Protein AF-X1J224-F1 (afdb_monomer)

Solvent-accessible surface area (backbone atoms only — not comparable to full-atom values): 14364 Å² total; per-residue (Å²): 112,69,69,58,52,51,53,51,35,45,68,61,45,50,60,37,43,78,71,47,52,44,57,53,53,42,44,70,76,44,87,64,78,90,41,92,88,40,47,66,56,54,53,53,47,40,53,51,52,49,54,52,52,37,46,67,61,45,60,83,42,43,72,56,51,51,54,50,48,51,66,74,55,64,73,58,88,88,53,75,77,61,58,71,75,80,78,61,73,74,36,53,82,40,58,70,61,33,51,52,53,49,52,54,51,50,51,51,40,46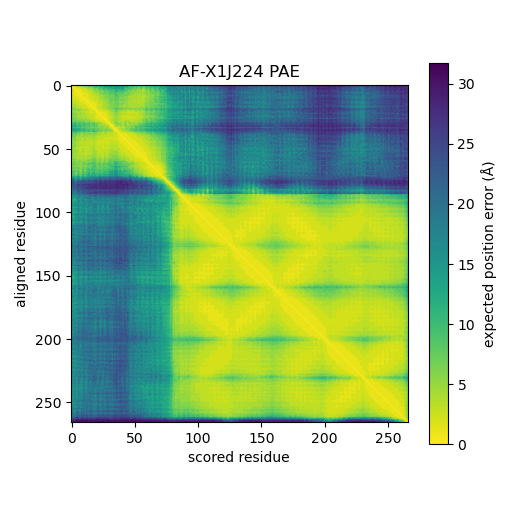,51,43,24,52,48,16,37,51,27,11,52,43,11,52,74,70,66,35,66,66,30,37,55,49,20,55,60,35,36,61,27,35,52,52,32,40,54,54,48,48,53,52,53,55,62,44,68,75,45,98,62,55,73,70,56,58,64,45,51,62,55,53,53,50,51,45,53,55,39,43,53,42,23,55,51,14,46,57,40,22,52,52,20,50,52,33,57,76,70,68,57,78,75,53,75,66,56,51,51,51,52,52,53,52,51,57,49,50,51,53,26,49,54,22,45,48,43,20,69,73,69,67,31,65,67,31,44,55,49,23,54,52,35,51,59,44,51,55,49,49,53,57,51,52,55,48,53,50,54,54,51,67,73,64,70,127

Organism: NCBI:txid412755

Structure (mmCIF, N/CA/C/O backbone):
data_AF-X1J224-F1
#
_entry.id   AF-X1J224-F1
#
loop_
_atom_site.group_PDB
_atom_site.id
_atom_site.type_symbol
_atom_site.label_atom_id
_atom_site.label_alt_id
_atom_site.label_comp_id
_atom_site.label_asym_id
_atom_site.label_entity_id
_atom_site.label_seq_id
_atom_site.pdbx_PDB_ins_code
_atom_site.Cartn_x
_atom_site.Cartn_y
_atom_site.Cartn_z
_atom_site.occupancy
_atom_site.B_iso_or_equiv
_atom_site.auth_seq_id
_atom_site.auth_comp_id
_atom_site.auth_asym_id
_atom_site.auth_atom_id
_atom_site.pdbx_PDB_model_num
ATOM 1 N N . ALA A 1 1 ? 5.444 -8.646 -21.359 1.00 52.09 1 ALA A N 1
ATOM 2 C CA . ALA A 1 1 ? 4.858 -7.761 -22.407 1.00 52.09 1 ALA A CA 1
ATOM 3 C C . ALA A 1 1 ? 5.733 -7.590 -23.667 1.00 52.09 1 ALA A C 1
ATOM 5 O O . ALA A 1 1 ? 5.206 -7.622 -24.776 1.00 52.09 1 ALA A O 1
ATOM 6 N N . HIS A 1 2 ? 7.059 -7.445 -23.530 1.00 49.91 2 HIS A N 1
ATOM 7 C CA . HIS A 1 2 ? 7.981 -7.155 -24.643 1.00 49.91 2 HIS A CA 1
ATOM 8 C C . HIS A 1 2 ? 7.978 -8.211 -25.772 1.00 49.91 2 HIS A C 1
ATOM 10 O O . HIS A 1 2 ? 7.933 -7.872 -26.952 1.00 49.91 2 HIS A O 1
ATOM 16 N N . THR A 1 3 ? 7.931 -9.504 -25.435 1.00 59.50 3 THR A N 1
ATOM 17 C CA . THR A 1 3 ? 7.868 -10.592 -26.431 1.00 59.50 3 THR A CA 1
ATOM 18 C C . THR A 1 3 ? 6.588 -10.547 -27.266 1.00 59.50 3 THR A C 1
ATOM 20 O O . THR A 1 3 ? 6.637 -10.751 -28.475 1.00 59.50 3 THR A O 1
ATOM 23 N N . LEU A 1 4 ? 5.447 -10.233 -26.644 1.00 65.56 4 LEU A N 1
ATOM 24 C CA . LEU A 1 4 ? 4.165 -10.125 -27.341 1.00 65.56 4 LEU A CA 1
ATOM 25 C C . LEU A 1 4 ? 4.162 -8.930 -28.303 1.00 65.56 4 LEU A C 1
ATOM 27 O O . LEU A 1 4 ? 3.702 -9.064 -29.432 1.00 65.56 4 LEU A O 1
ATOM 31 N N . PHE A 1 5 ? 4.739 -7.798 -27.881 1.00 69.50 5 PHE A N 1
ATOM 32 C CA . PHE A 1 5 ? 4.938 -6.624 -28.733 1.00 69.50 5 PHE A CA 1
ATOM 33 C C . PHE A 1 5 ? 5.803 -6.955 -29.955 1.00 69.50 5 PHE A C 1
ATOM 35 O O . PHE A 1 5 ? 5.419 -6.638 -31.077 1.00 69.50 5 PHE A O 1
ATOM 42 N N . ASN A 1 6 ? 6.920 -7.662 -29.763 1.00 70.88 6 ASN A N 1
ATOM 43 C CA . ASN A 1 6 ? 7.803 -8.048 -30.865 1.00 70.88 6 ASN A CA 1
ATOM 44 C C . ASN A 1 6 ? 7.129 -9.041 -31.822 1.00 70.88 6 ASN A C 1
ATOM 46 O O . ASN A 1 6 ? 7.214 -8.874 -33.035 1.00 70.88 6 ASN A O 1
ATOM 50 N N . VAL A 1 7 ? 6.411 -10.042 -31.304 1.00 79.25 7 VAL A N 1
ATOM 51 C CA . VAL A 1 7 ? 5.681 -11.018 -32.132 1.00 79.25 7 VAL A CA 1
ATOM 52 C C . VAL A 1 7 ? 4.550 -10.347 -32.918 1.00 79.25 7 VAL A C 1
ATOM 54 O O . VAL A 1 7 ? 4.416 -10.588 -34.117 1.00 79.25 7 VAL A O 1
ATOM 57 N N . ALA A 1 8 ? 3.769 -9.469 -32.282 1.00 80.12 8 ALA A N 1
ATOM 58 C CA . ALA A 1 8 ? 2.710 -8.712 -32.948 1.00 80.12 8 ALA A CA 1
ATOM 59 C C . ALA A 1 8 ? 3.277 -7.729 -33.985 1.00 80.12 8 ALA A C 1
ATOM 61 O O . ALA A 1 8 ? 2.776 -7.655 -35.106 1.00 80.12 8 ALA A O 1
ATOM 62 N N . GLY A 1 9 ? 4.360 -7.025 -33.646 1.00 79.94 9 GLY A N 1
ATOM 63 C CA . GLY A 1 9 ? 5.067 -6.125 -34.554 1.00 79.94 9 GLY A CA 1
ATOM 64 C C . GLY A 1 9 ? 5.594 -6.853 -35.790 1.00 79.94 9 GLY A C 1
ATOM 65 O O . GLY A 1 9 ? 5.372 -6.406 -36.915 1.00 79.94 9 GLY A O 1
ATOM 66 N N . VAL A 1 10 ? 6.198 -8.032 -35.612 1.00 82.06 10 VAL A N 1
ATOM 67 C CA . VAL A 1 10 ? 6.613 -8.892 -36.731 1.00 82.06 10 VAL A CA 1
ATOM 68 C C . VAL A 1 10 ? 5.403 -9.330 -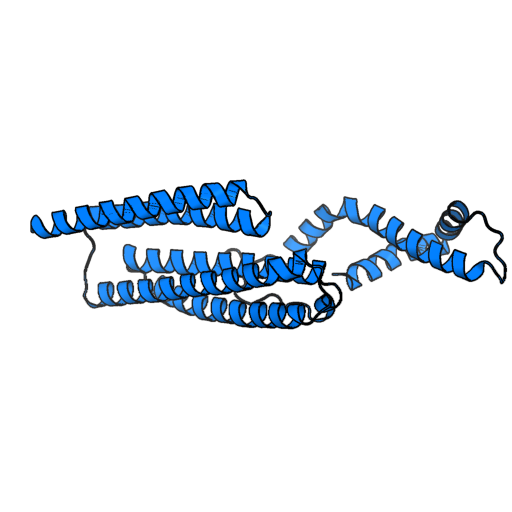37.556 1.00 82.06 10 VAL A C 1
ATOM 70 O O . VAL A 1 10 ? 5.449 -9.218 -38.776 1.00 82.06 10 VAL A O 1
ATOM 73 N N . ALA A 1 11 ? 4.302 -9.760 -36.936 1.00 85.44 11 ALA A N 1
ATOM 74 C CA . ALA A 1 11 ? 3.100 -10.175 -37.664 1.00 85.44 11 ALA A CA 1
ATOM 75 C C . ALA A 1 11 ? 2.493 -9.050 -38.527 1.00 85.44 11 ALA A C 1
ATOM 77 O O . ALA A 1 11 ? 1.961 -9.325 -39.602 1.00 85.44 11 ALA A O 1
ATOM 78 N N . ILE A 1 12 ? 2.604 -7.791 -38.090 1.00 81.56 12 ILE A N 1
ATOM 79 C CA . ILE A 1 12 ? 2.108 -6.612 -38.817 1.00 81.56 12 ILE A CA 1
ATOM 80 C C . ILE A 1 12 ? 3.080 -6.173 -39.922 1.00 81.56 12 ILE A C 1
ATOM 82 O O . ILE A 1 12 ? 2.655 -5.863 -41.036 1.00 81.56 12 ILE A O 1
ATOM 86 N N . VAL A 1 13 ? 4.386 -6.131 -39.639 1.00 81.25 13 VAL A N 1
ATOM 87 C CA . VAL A 1 13 ? 5.384 -5.602 -40.583 1.00 81.25 13 VAL A CA 1
ATOM 88 C C . VAL A 1 13 ? 5.816 -6.640 -41.617 1.00 81.25 13 VAL A C 1
ATOM 90 O O . VAL A 1 13 ? 6.148 -6.268 -42.740 1.00 81.25 13 VAL A O 1
ATOM 93 N N . LEU A 1 14 ? 5.773 -7.938 -41.308 1.00 84.19 14 LEU A N 1
ATOM 94 C CA . LEU A 1 14 ? 6.194 -8.996 -42.232 1.00 84.19 14 LEU A CA 1
ATOM 95 C C . LEU A 1 14 ? 5.403 -8.976 -43.563 1.00 84.19 14 LEU A C 1
ATOM 97 O O . LEU A 1 14 ? 6.043 -9.007 -44.615 1.00 84.19 14 LEU A O 1
ATOM 101 N N . PRO A 1 15 ? 4.062 -8.820 -43.588 1.00 86.25 15 PRO A N 1
ATOM 102 C CA . PRO A 1 15 ? 3.323 -8.606 -44.836 1.00 86.25 15 PRO A CA 1
ATOM 103 C C . PRO A 1 15 ? 3.748 -7.340 -45.596 1.00 86.25 15 PRO A C 1
ATOM 105 O O . PRO A 1 15 ? 3.848 -7.362 -46.822 1.00 86.25 15 PRO A O 1
ATOM 108 N N . LEU A 1 16 ? 4.041 -6.242 -44.888 1.00 83.12 16 LEU A N 1
ATOM 109 C CA . LEU A 1 16 ? 4.491 -4.974 -45.484 1.00 83.12 16 LEU A CA 1
ATOM 110 C C . LEU A 1 16 ? 5.904 -5.076 -46.073 1.00 83.12 16 LEU A C 1
ATOM 112 O O . LEU A 1 16 ? 6.214 -4.418 -47.071 1.00 83.12 16 LEU A O 1
ATOM 116 N N . LEU A 1 17 ? 6.750 -5.913 -45.472 1.00 82.69 17 LEU A N 1
ATOM 117 C CA . LEU A 1 17 ? 8.063 -6.274 -45.989 1.00 82.69 17 LEU A CA 1
ATOM 118 C C . LEU A 1 17 ? 7.931 -7.075 -47.284 1.00 82.69 17 LEU A C 1
ATOM 120 O O . LEU A 1 17 ? 8.513 -6.678 -48.291 1.00 82.69 17 LEU A O 1
ATOM 124 N N . TYR A 1 18 ? 7.118 -8.137 -47.293 1.00 84.88 18 TYR A N 1
ATOM 125 C CA . TYR A 1 18 ? 6.875 -8.937 -48.500 1.00 84.88 18 TYR A CA 1
ATOM 126 C C . TYR A 1 18 ? 6.227 -8.127 -49.631 1.00 84.88 18 TYR A C 1
ATOM 128 O O . TYR A 1 18 ? 6.544 -8.337 -50.798 1.00 84.88 18 TYR A O 1
ATOM 136 N N . ALA A 1 19 ? 5.369 -7.160 -49.301 1.00 86.19 19 ALA A N 1
ATOM 137 C CA . ALA A 1 19 ? 4.777 -6.239 -50.270 1.00 86.19 19 ALA A CA 1
ATOM 138 C C . ALA A 1 19 ? 5.751 -5.142 -50.764 1.00 86.19 19 ALA A C 1
ATOM 140 O O . ALA A 1 19 ? 5.389 -4.345 -51.633 1.00 86.19 19 ALA A O 1
ATOM 141 N N . GLY A 1 20 ? 6.965 -5.055 -50.207 1.00 83.00 20 GLY A N 1
ATOM 142 C CA . GLY A 1 20 ? 7.999 -4.085 -50.585 1.00 83.00 20 GLY A CA 1
ATOM 143 C C . GLY A 1 20 ? 7.793 -2.665 -50.044 1.00 83.00 20 GLY A C 1
ATOM 144 O O . GLY A 1 20 ? 8.534 -1.753 -50.408 1.00 83.00 20 GLY A O 1
ATOM 145 N N . TRP A 1 21 ? 6.805 -2.443 -49.176 1.00 85.19 21 TRP A N 1
ATOM 146 C CA . TRP A 1 21 ? 6.534 -1.127 -48.585 1.00 85.19 21 TRP A CA 1
ATOM 147 C C . TRP A 1 21 ? 7.576 -0.763 -47.532 1.00 85.19 21 TRP A C 1
ATOM 149 O O . TRP A 1 21 ? 8.018 0.382 -47.469 1.00 85.19 21 TRP A O 1
ATOM 159 N N . PHE A 1 22 ? 8.007 -1.750 -46.747 1.00 84.00 22 PHE A N 1
ATOM 160 C CA . PHE A 1 22 ? 9.022 -1.545 -45.721 1.00 84.00 22 PHE A CA 1
ATOM 161 C C . PHE A 1 22 ? 10.388 -1.171 -46.319 1.00 84.00 22 PHE A C 1
ATOM 163 O O . PHE A 1 22 ? 11.007 -0.222 -45.851 1.00 84.00 22 PHE A O 1
ATOM 170 N N . ASP A 1 23 ? 10.822 -1.834 -47.399 1.00 81.94 23 ASP A N 1
ATOM 171 C CA . ASP A 1 23 ? 12.073 -1.492 -48.103 1.00 81.94 23 ASP A CA 1
ATOM 172 C C . ASP A 1 23 ? 12.053 -0.045 -48.627 1.00 81.94 23 ASP A C 1
ATOM 174 O O . ASP A 1 23 ? 13.011 0.700 -48.419 1.00 81.94 23 ASP A O 1
ATOM 178 N N . ARG A 1 24 ? 10.931 0.409 -49.208 1.00 83.88 24 ARG A N 1
ATOM 179 C CA . ARG A 1 24 ? 10.779 1.817 -49.620 1.00 83.88 24 ARG A CA 1
ATOM 180 C C . ARG A 1 24 ? 10.894 2.779 -48.444 1.00 83.88 24 ARG A C 1
ATOM 182 O O . ARG A 1 24 ? 11.517 3.827 -48.581 1.00 83.88 24 ARG A O 1
ATOM 189 N N . LEU A 1 25 ? 10.301 2.432 -47.305 1.00 83.75 25 LEU A N 1
ATOM 190 C CA . LEU A 1 25 ? 10.317 3.270 -46.111 1.00 83.75 25 LEU A CA 1
ATOM 191 C C . LEU A 1 25 ? 11.738 3.373 -45.533 1.00 83.75 25 LEU A C 1
ATOM 193 O O . LEU A 1 25 ? 12.199 4.474 -45.245 1.00 83.75 25 LEU A O 1
ATOM 197 N N . VAL A 1 26 ? 12.478 2.263 -45.468 1.00 84.62 26 VAL A N 1
ATOM 198 C CA . VAL A 1 26 ? 13.888 2.254 -45.038 1.00 84.62 26 VAL A CA 1
ATOM 199 C C . VAL A 1 26 ? 14.774 3.062 -45.991 1.00 84.62 26 VAL A C 1
ATOM 201 O O . VAL A 1 26 ? 15.598 3.848 -45.527 1.00 84.62 26 VAL A O 1
ATOM 204 N N . ARG A 1 27 ? 14.583 2.939 -47.312 1.00 82.94 27 ARG A N 1
ATOM 205 C CA . ARG A 1 27 ? 15.329 3.717 -48.325 1.00 82.94 27 ARG A CA 1
ATOM 206 C C . ARG A 1 27 ? 14.991 5.206 -48.323 1.00 82.94 27 ARG A C 1
ATOM 208 O O . ARG A 1 27 ? 15.835 6.020 -48.677 1.00 82.94 27 ARG A O 1
ATOM 215 N N . MET A 1 28 ? 13.778 5.573 -47.915 1.00 84.44 28 MET A N 1
ATOM 216 C CA . MET A 1 28 ? 13.400 6.975 -47.727 1.00 84.44 28 MET A CA 1
ATOM 217 C C . MET A 1 28 ? 14.162 7.604 -46.553 1.00 84.44 28 MET A C 1
ATOM 219 O O . MET A 1 28 ? 14.543 8.768 -46.625 1.00 84.44 28 MET A O 1
ATOM 223 N N . VAL A 1 29 ? 14.409 6.830 -45.491 1.00 83.00 29 VAL A N 1
ATOM 224 C CA . VAL A 1 29 ? 15.171 7.273 -44.310 1.00 83.00 29 VAL A CA 1
ATOM 225 C C . VAL A 1 29 ? 16.687 7.155 -44.532 1.00 83.00 29 VAL A C 1
ATOM 227 O O . VAL A 1 29 ? 17.448 7.958 -44.001 1.00 83.00 29 VAL A O 1
ATOM 230 N N . THR A 1 30 ? 17.134 6.199 -45.354 1.00 84.19 30 THR A N 1
ATOM 231 C CA . THR A 1 30 ? 18.546 5.989 -45.721 1.00 84.19 30 THR A CA 1
ATOM 232 C C . THR A 1 30 ? 18.757 6.231 -47.218 1.00 84.19 30 THR A C 1
ATOM 234 O O . THR A 1 30 ? 18.753 5.277 -47.997 1.00 84.19 30 THR A O 1
ATOM 237 N N . PRO A 1 31 ? 18.984 7.482 -47.657 1.00 77.50 31 PRO A N 1
ATOM 238 C CA . PRO A 1 31 ? 19.211 7.811 -49.064 1.00 77.50 31 PRO A CA 1
ATOM 239 C C . PRO A 1 31 ? 20.658 7.498 -49.502 1.00 77.50 31 PRO A C 1
ATOM 241 O O . PRO A 1 31 ? 21.299 8.297 -50.180 1.00 77.50 31 PRO A O 1
ATOM 244 N N . LEU A 1 32 ? 21.207 6.353 -49.083 1.00 81.88 32 LEU A N 1
ATOM 245 C CA . LEU A 1 32 ? 22.546 5.885 -49.449 1.00 81.88 32 LEU A CA 1
ATOM 246 C C . LEU A 1 32 ? 22.436 4.698 -50.412 1.00 81.88 32 LEU A C 1
ATOM 248 O O . LEU A 1 32 ? 21.510 3.893 -50.333 1.00 81.88 32 LEU A O 1
ATOM 252 N N . ALA A 1 33 ? 23.391 4.576 -51.335 1.00 80.75 33 ALA A N 1
ATOM 253 C CA . ALA A 1 33 ? 23.439 3.431 -52.237 1.00 80.75 33 ALA A CA 1
ATOM 254 C C . ALA A 1 33 ? 23.797 2.164 -51.451 1.00 80.75 33 ALA A C 1
ATOM 256 O O . ALA A 1 33 ? 24.820 2.133 -50.772 1.00 80.75 33 ALA A O 1
ATOM 257 N N . LEU A 1 34 ? 22.971 1.122 -51.571 1.00 81.75 34 LEU A N 1
ATOM 258 C CA . LEU A 1 34 ? 23.178 -0.151 -50.883 1.00 81.75 34 LEU A CA 1
ATOM 259 C C . LEU A 1 34 ? 24.431 -0.847 -51.440 1.00 81.75 34 LEU A C 1
ATOM 261 O O . LEU A 1 34 ? 24.424 -1.351 -52.562 1.00 81.75 34 LEU A O 1
ATOM 265 N N . ASN A 1 35 ? 25.515 -0.847 -50.668 1.00 84.88 35 ASN A N 1
ATOM 266 C CA . ASN A 1 35 ? 26.802 -1.438 -51.035 1.00 84.88 35 ASN A CA 1
ATOM 267 C C . ASN A 1 35 ? 27.499 -2.050 -49.805 1.00 84.88 35 ASN A C 1
ATOM 269 O O . ASN A 1 35 ? 27.041 -1.878 -48.676 1.00 84.88 35 ASN A O 1
ATOM 273 N N . GLY A 1 36 ? 28.616 -2.753 -50.017 1.00 80.56 36 GLY A N 1
ATOM 274 C CA . GLY A 1 36 ? 29.349 -3.457 -48.953 1.00 80.56 36 GLY A CA 1
ATOM 275 C C . GLY A 1 36 ? 29.713 -2.597 -47.734 1.00 80.56 36 GLY A C 1
ATOM 276 O O . GLY A 1 36 ? 29.760 -3.110 -46.622 1.00 80.56 36 GLY A O 1
ATOM 277 N N . GLU A 1 37 ? 29.902 -1.291 -47.927 1.00 81.81 37 GLU A N 1
ATOM 278 C CA . GLU A 1 37 ? 30.287 -0.342 -46.875 1.00 81.81 37 GLU A CA 1
ATOM 279 C C . GLU A 1 37 ? 29.081 0.211 -46.096 1.00 81.81 37 GLU A C 1
ATOM 281 O O . GLU A 1 37 ? 29.199 0.568 -44.926 1.00 81.81 37 GLU A O 1
ATOM 286 N N . THR A 1 38 ? 27.897 0.255 -46.713 1.00 84.44 38 THR A N 1
ATOM 287 C CA . THR A 1 38 ? 26.683 0.861 -46.135 1.00 84.44 38 THR A CA 1
ATOM 288 C C . THR A 1 38 ? 25.666 -0.160 -45.623 1.00 84.44 38 THR A C 1
ATOM 290 O O . THR A 1 38 ? 24.670 0.237 -45.013 1.00 84.44 38 THR A O 1
ATOM 293 N N . ILE A 1 39 ? 25.890 -1.465 -45.826 1.00 85.50 39 ILE A N 1
ATOM 294 C CA . ILE A 1 39 ? 24.993 -2.538 -45.353 1.00 85.50 39 ILE A CA 1
ATOM 295 C C . ILE A 1 39 ? 24.716 -2.423 -43.848 1.00 85.50 39 ILE A C 1
ATOM 297 O O . ILE A 1 39 ? 23.562 -2.522 -43.436 1.00 85.50 39 ILE A O 1
ATOM 301 N N . ALA A 1 40 ? 25.738 -2.148 -43.029 1.00 86.00 40 ALA A N 1
ATOM 302 C CA . ALA A 1 40 ? 25.573 -2.019 -41.579 1.00 86.00 40 ALA A CA 1
ATOM 303 C C . ALA A 1 40 ? 24.612 -0.877 -41.194 1.00 86.00 40 ALA A C 1
ATOM 305 O O . ALA A 1 40 ? 23.766 -1.045 -40.317 1.00 86.00 40 ALA A O 1
ATOM 306 N N . ILE A 1 41 ? 24.692 0.259 -41.897 1.00 85.06 41 ILE A N 1
ATOM 307 C CA . ILE A 1 41 ? 23.813 1.418 -41.681 1.00 85.06 41 ILE A CA 1
ATOM 308 C C . ILE A 1 41 ? 22.378 1.076 -42.084 1.00 85.06 41 ILE A C 1
ATOM 310 O O . ILE A 1 41 ? 21.451 1.357 -41.331 1.00 85.06 41 ILE A O 1
ATOM 314 N N . HIS A 1 42 ? 22.187 0.419 -43.230 1.00 84.69 42 HIS A N 1
ATOM 315 C CA . HIS A 1 42 ? 20.858 0.002 -43.679 1.00 84.69 42 HIS A CA 1
ATOM 316 C C . HIS A 1 42 ? 20.204 -0.983 -42.706 1.00 84.69 42 HIS A C 1
ATOM 318 O O . HIS A 1 42 ? 19.011 -0.863 -42.441 1.00 84.69 42 HIS A O 1
ATOM 324 N N . ILE A 1 43 ? 20.972 -1.916 -42.135 1.00 85.44 43 ILE A N 1
ATOM 325 C CA . ILE A 1 43 ? 20.476 -2.839 -41.105 1.00 85.44 43 ILE A CA 1
ATOM 326 C C . ILE A 1 43 ? 20.070 -2.069 -39.839 1.00 85.44 43 ILE A C 1
ATOM 328 O O . ILE A 1 43 ? 18.977 -2.286 -39.315 1.00 85.44 43 ILE A O 1
ATOM 332 N N . ALA A 1 44 ? 20.909 -1.141 -39.367 1.00 85.62 44 ALA A N 1
ATOM 333 C CA . ALA A 1 44 ? 20.620 -0.343 -38.177 1.00 85.62 44 ALA A CA 1
ATOM 334 C C . ALA A 1 44 ? 19.378 0.548 -38.359 1.00 85.62 44 ALA A C 1
ATOM 336 O O . ALA A 1 44 ? 18.508 0.588 -37.485 1.00 85.62 44 ALA A O 1
ATOM 337 N N . VAL A 1 45 ? 19.257 1.224 -39.507 1.00 87.94 45 VAL A N 1
ATOM 338 C CA . VAL A 1 45 ? 18.086 2.052 -39.819 1.00 87.94 45 VAL A CA 1
ATOM 339 C C . VAL A 1 45 ? 16.845 1.187 -39.985 1.00 87.94 45 VAL A C 1
ATOM 341 O O . VAL A 1 45 ? 15.818 1.527 -39.413 1.00 87.94 45 VAL A O 1
ATOM 344 N N . ALA A 1 46 ? 16.930 0.040 -40.663 1.00 86.19 46 ALA A N 1
ATOM 345 C CA . ALA A 1 46 ? 15.805 -0.886 -40.765 1.00 86.19 46 ALA A CA 1
ATOM 346 C C . ALA A 1 46 ? 15.284 -1.307 -39.383 1.00 86.19 46 ALA A C 1
ATOM 348 O O . ALA A 1 46 ? 14.077 -1.280 -39.155 1.00 86.19 46 ALA A O 1
ATOM 349 N N . HIS A 1 47 ? 16.174 -1.625 -38.439 1.00 82.50 47 HIS A N 1
ATOM 350 C CA . HIS A 1 47 ? 15.778 -2.006 -37.084 1.00 82.50 47 HIS A CA 1
ATOM 351 C C . HIS A 1 47 ? 15.093 -0.855 -36.322 1.00 82.50 47 HIS A C 1
ATOM 353 O O . HIS A 1 47 ? 14.034 -1.039 -35.721 1.00 82.50 47 HIS A O 1
ATOM 359 N N . SER A 1 48 ? 15.645 0.357 -36.390 1.00 87.06 48 SER A N 1
ATOM 360 C CA . SER A 1 48 ? 15.042 1.542 -35.763 1.00 87.06 48 SER A CA 1
ATOM 361 C C . SER A 1 48 ? 13.698 1.909 -36.398 1.00 87.06 48 SER A C 1
ATOM 363 O O . SER A 1 48 ? 12.718 2.146 -35.694 1.00 87.06 48 SER A O 1
ATOM 365 N N . THR A 1 49 ? 13.624 1.897 -37.729 1.00 87.69 49 THR A N 1
ATOM 366 C CA . THR A 1 49 ? 12.405 2.152 -38.501 1.00 87.69 49 THR A CA 1
ATOM 367 C C . THR A 1 49 ? 11.316 1.128 -38.192 1.00 87.69 49 THR A C 1
ATOM 369 O O . THR A 1 49 ? 10.160 1.513 -38.039 1.00 87.69 49 THR A O 1
ATOM 372 N N . PHE A 1 50 ? 11.672 -0.152 -38.047 1.00 85.19 50 PHE A N 1
ATOM 373 C CA . PHE A 1 50 ? 10.752 -1.199 -37.603 1.00 85.19 50 PHE A CA 1
ATOM 374 C C . PHE A 1 50 ? 10.148 -0.864 -36.235 1.00 85.19 50 PHE A C 1
ATOM 376 O O . PHE A 1 50 ? 8.927 -0.817 -36.107 1.00 85.19 50 PHE A O 1
ATOM 383 N N . ASN A 1 51 ? 10.981 -0.559 -35.236 1.00 83.12 51 ASN A N 1
ATOM 384 C CA . ASN A 1 51 ? 10.505 -0.270 -33.881 1.00 83.12 51 ASN A CA 1
ATOM 385 C C . ASN A 1 51 ? 9.616 0.979 -33.831 1.00 83.12 51 ASN A C 1
ATOM 387 O O . ASN A 1 51 ? 8.567 0.959 -33.189 1.00 83.12 51 ASN A O 1
ATOM 391 N N . VAL A 1 52 ? 9.990 2.041 -34.552 1.00 86.56 52 VAL A N 1
ATOM 392 C CA . VAL A 1 52 ? 9.192 3.276 -34.637 1.00 86.56 52 VAL A CA 1
ATOM 393 C C . VAL A 1 52 ? 7.857 3.030 -35.344 1.00 86.56 52 VAL A C 1
ATOM 395 O O . VAL A 1 52 ? 6.827 3.500 -34.868 1.00 86.56 52 VAL A O 1
ATOM 398 N N . ALA A 1 53 ? 7.841 2.271 -36.443 1.00 83.88 53 ALA A N 1
ATOM 399 C CA . ALA A 1 53 ? 6.608 1.938 -37.156 1.00 83.88 53 ALA A CA 1
ATOM 400 C C . ALA A 1 53 ? 5.672 1.068 -36.301 1.00 83.88 53 ALA A C 1
ATOM 402 O O . ALA A 1 53 ? 4.479 1.355 -36.212 1.00 83.88 53 ALA A O 1
ATOM 403 N N . CYS A 1 54 ? 6.211 0.051 -35.623 1.00 83.19 54 CYS A N 1
ATOM 404 C CA . CYS A 1 54 ? 5.458 -0.772 -34.678 1.00 83.19 54 CYS A CA 1
ATOM 405 C C . CYS A 1 54 ? 4.868 0.075 -33.547 1.00 83.19 54 CYS A C 1
ATOM 407 O O . CYS A 1 54 ? 3.681 -0.048 -33.261 1.00 83.19 54 CYS A O 1
ATOM 409 N N . ALA A 1 55 ? 5.653 0.977 -32.948 1.00 82.25 55 ALA A N 1
ATOM 410 C CA . ALA A 1 55 ? 5.161 1.888 -31.919 1.00 82.25 55 ALA A CA 1
ATOM 411 C C . ALA A 1 55 ? 4.055 2.813 -32.455 1.00 82.25 55 ALA A C 1
ATOM 413 O O . ALA A 1 55 ? 3.012 2.931 -31.823 1.00 82.25 55 ALA A O 1
ATOM 414 N N . ALA A 1 56 ? 4.224 3.406 -33.640 1.00 85.88 56 ALA A N 1
ATOM 415 C CA . ALA A 1 56 ? 3.223 4.285 -34.251 1.00 85.88 56 ALA A CA 1
ATOM 416 C C . ALA A 1 56 ? 1.892 3.573 -34.551 1.00 85.88 56 ALA A C 1
ATOM 418 O O . ALA A 1 56 ? 0.833 4.192 -34.466 1.00 85.88 56 ALA A O 1
ATOM 419 N N . ILE A 1 57 ? 1.937 2.279 -34.882 1.00 83.25 57 ILE A N 1
ATOM 420 C CA . ILE A 1 57 ? 0.741 1.461 -35.109 1.00 83.25 57 ILE A CA 1
ATOM 421 C C . ILE A 1 57 ? 0.126 1.018 -33.780 1.00 83.25 57 ILE A C 1
ATOM 423 O O . ILE A 1 57 ? -1.085 1.087 -33.620 1.00 83.25 57 ILE A O 1
ATOM 427 N N . ILE A 1 58 ? 0.933 0.561 -32.821 1.00 82.06 58 ILE A N 1
ATOM 428 C CA . ILE A 1 58 ? 0.434 -0.050 -31.582 1.00 82.06 58 ILE A CA 1
ATOM 429 C C . ILE A 1 58 ? -0.031 1.007 -30.572 1.00 82.06 58 ILE A C 1
ATOM 431 O O . ILE A 1 58 ? -1.044 0.782 -29.916 1.00 82.06 58 ILE A O 1
ATOM 435 N N . LEU A 1 59 ? 0.637 2.164 -30.468 1.00 84.75 59 LEU A N 1
ATOM 436 C CA . LEU A 1 59 ? 0.311 3.216 -29.490 1.00 84.75 59 LEU A CA 1
ATOM 437 C C . LEU A 1 59 ? -1.161 3.681 -29.550 1.00 84.75 59 LEU A C 1
ATOM 439 O O . LEU A 1 59 ? -1.809 3.680 -28.504 1.00 84.75 59 LEU A O 1
ATOM 443 N N . PRO A 1 60 ? -1.754 3.995 -30.722 1.00 87.69 60 PRO A N 1
ATOM 444 C CA . PRO A 1 60 ? -3.176 4.349 -30.818 1.00 87.69 60 PRO A CA 1
ATOM 445 C C . PRO A 1 60 ? -4.130 3.218 -30.407 1.00 87.69 60 PRO A C 1
ATOM 447 O O . PRO A 1 60 ? -5.279 3.463 -30.046 1.00 87.69 60 PRO A O 1
ATOM 450 N N . LEU A 1 61 ? -3.664 1.971 -30.488 1.00 85.75 61 LEU A N 1
ATOM 451 C CA . LEU A 1 61 ? -4.422 0.757 -30.195 1.00 85.75 61 LEU A CA 1
ATOM 452 C C . LEU A 1 61 ? -4.262 0.288 -28.740 1.00 85.75 61 LEU A C 1
ATOM 454 O O . LEU A 1 61 ? -4.957 -0.648 -28.343 1.00 85.75 61 LEU A O 1
ATOM 458 N N . VAL A 1 62 ? -3.419 0.939 -27.925 1.00 81.88 62 VAL A N 1
ATOM 459 C CA . VAL A 1 62 ? -3.165 0.544 -26.526 1.00 81.88 62 VAL A CA 1
ATOM 460 C C . VAL A 1 62 ? -4.457 0.490 -25.711 1.00 81.88 62 VAL A C 1
ATOM 462 O O . VAL A 1 62 ? -4.708 -0.524 -25.070 1.00 81.88 62 VAL A O 1
ATOM 465 N N . GLY A 1 63 ? -5.333 1.496 -25.809 1.00 81.31 63 GLY A N 1
ATOM 466 C CA . GLY A 1 63 ? -6.605 1.495 -25.069 1.00 81.31 63 GLY A CA 1
ATOM 467 C C . GLY A 1 63 ? -7.601 0.416 -25.527 1.00 81.31 63 GLY A C 1
ATOM 468 O O . GLY A 1 63 ? -8.487 0.012 -24.776 1.00 81.31 63 GLY A O 1
ATOM 469 N N . VAL A 1 64 ? -7.478 -0.087 -26.762 1.00 85.00 64 VAL A N 1
ATOM 470 C CA . VAL A 1 64 ? -8.260 -1.246 -27.232 1.00 85.00 64 VAL A CA 1
ATOM 471 C C . VAL A 1 64 ? -7.667 -2.533 -26.670 1.00 85.00 64 VAL A C 1
ATOM 473 O O . VAL A 1 64 ? -8.409 -3.398 -26.205 1.00 85.00 64 VAL A O 1
ATOM 476 N N . LEU A 1 65 ? -6.337 -2.643 -26.685 1.00 78.50 65 LEU A N 1
ATOM 477 C CA . LEU A 1 65 ? -5.610 -3.779 -26.132 1.00 78.50 65 LEU A CA 1
ATOM 478 C C . LEU A 1 65 ? -5.888 -3.932 -24.631 1.00 78.50 65 LEU A C 1
ATOM 480 O O . LEU A 1 65 ? -6.200 -5.031 -24.189 1.00 78.50 65 LEU A O 1
ATOM 484 N N . GLU A 1 66 ? -5.867 -2.826 -23.885 1.00 78.94 66 GLU A N 1
ATOM 485 C CA . GLU A 1 66 ? -6.230 -2.749 -22.467 1.00 78.94 66 GLU A CA 1
ATOM 486 C C . GLU A 1 66 ? -7.616 -3.360 -22.220 1.00 78.94 66 GLU A C 1
ATOM 488 O O . GLU A 1 66 ? -7.758 -4.293 -21.433 1.00 78.94 66 GLU A O 1
ATOM 493 N N . LYS A 1 67 ? -8.637 -2.917 -22.965 1.00 81.19 67 LYS A N 1
ATOM 494 C CA . LYS A 1 67 ? -10.006 -3.443 -22.839 1.00 81.19 67 LYS A CA 1
ATOM 495 C C . LYS A 1 67 ? -10.106 -4.931 -23.166 1.00 81.19 67 LYS A C 1
ATOM 497 O O . LYS A 1 67 ? -10.885 -5.641 -22.533 1.00 81.19 67 LYS A O 1
ATOM 502 N N . ILE A 1 68 ? -9.360 -5.403 -24.167 1.00 81.50 68 ILE A N 1
ATOM 503 C CA . ILE A 1 68 ? -9.314 -6.826 -24.527 1.00 81.50 68 ILE A CA 1
ATOM 504 C C . ILE A 1 68 ? -8.677 -7.633 -23.395 1.00 81.50 68 ILE A C 1
ATOM 506 O O . ILE A 1 68 ? -9.236 -8.657 -23.011 1.00 81.50 68 ILE A O 1
ATOM 510 N N . VAL A 1 69 ? -7.555 -7.164 -22.841 1.00 74.56 69 VAL A N 1
ATOM 511 C CA . VAL A 1 69 ? -6.863 -7.815 -21.720 1.00 74.56 69 VAL A CA 1
ATOM 512 C C . VAL A 1 69 ? -7.785 -7.883 -20.508 1.00 74.56 69 VAL A C 1
ATOM 514 O O . VAL A 1 69 ? -8.080 -8.983 -20.061 1.00 74.56 69 VAL A O 1
ATOM 517 N N . VAL A 1 70 ? -8.362 -6.759 -20.073 1.00 71.75 70 VAL A N 1
ATOM 518 C CA . VAL A 1 70 ? -9.311 -6.710 -18.942 1.00 71.75 70 VAL A CA 1
ATOM 519 C C . VAL A 1 70 ? -10.512 -7.645 -19.153 1.00 71.75 70 VAL A C 1
ATOM 521 O O . VAL A 1 70 ? -11.036 -8.221 -18.202 1.00 71.75 70 VAL A O 1
ATOM 524 N N . ARG A 1 71 ? -10.951 -7.849 -20.401 1.00 81.06 71 ARG A N 1
ATOM 525 C CA . ARG A 1 71 ? -12.051 -8.767 -20.732 1.00 81.06 71 ARG A CA 1
ATOM 526 C C . ARG A 1 71 ? -11.637 -10.243 -20.765 1.00 81.06 71 ARG A C 1
ATOM 528 O O . ARG A 1 71 ? -12.479 -11.098 -20.503 1.00 81.06 71 ARG A O 1
ATOM 535 N N . LEU A 1 72 ? -10.391 -10.547 -21.129 1.00 73.12 72 LEU A N 1
ATOM 536 C CA . LEU A 1 72 ? -9.839 -11.908 -21.165 1.00 73.12 72 LEU A CA 1
ATOM 537 C C . LEU A 1 72 ? -9.382 -12.385 -19.785 1.00 73.12 72 LEU A C 1
ATOM 539 O O . LEU A 1 72 ? -9.498 -13.571 -19.486 1.00 73.12 72 LEU A O 1
ATOM 543 N N . THR A 1 73 ? -8.915 -11.462 -18.948 1.00 56.47 73 THR A N 1
ATOM 544 C CA . THR A 1 73 ? -8.597 -11.674 -17.536 1.00 56.47 73 THR A CA 1
ATOM 545 C C . THR A 1 73 ? -9.589 -10.890 -16.675 1.00 56.47 73 THR A C 1
ATOM 547 O O . THR A 1 73 ? -9.211 -9.877 -16.082 1.00 56.47 73 THR A O 1
ATOM 550 N N . PRO A 1 74 ? -10.872 -11.300 -16.621 1.00 54.34 74 PRO A N 1
ATOM 551 C CA . PRO A 1 74 ? -11.812 -10.685 -15.704 1.00 54.34 74 PRO A CA 1
ATOM 552 C C . PRO A 1 74 ? -11.339 -10.986 -14.281 1.00 54.34 74 PRO A C 1
ATOM 554 O O . PRO A 1 74 ? -11.499 -12.103 -13.787 1.00 54.34 74 PRO A O 1
ATOM 557 N N . VAL A 1 75 ? -10.734 -9.989 -13.636 1.00 51.66 75 VAL A N 1
ATOM 558 C CA . VAL A 1 75 ? -10.483 -10.011 -12.195 1.00 51.66 75 VAL A CA 1
ATOM 559 C C . VAL A 1 75 ? -11.849 -10.182 -11.539 1.00 51.66 75 VAL A C 1
ATOM 561 O O . VAL A 1 75 ? -12.766 -9.391 -11.782 1.00 51.66 75 VAL A O 1
ATOM 564 N N . ARG A 1 76 ? -12.034 -11.270 -10.787 1.00 46.28 76 ARG A N 1
ATOM 565 C CA . ARG A 1 76 ? -13.269 -11.482 -10.031 1.00 46.28 76 ARG A CA 1
ATOM 566 C C . ARG A 1 76 ? -13.360 -10.348 -9.017 1.00 46.28 76 ARG A C 1
ATOM 568 O O . ARG A 1 76 ? -12.526 -10.246 -8.128 1.00 46.28 76 ARG A O 1
ATOM 575 N N . ALA A 1 77 ? -14.337 -9.463 -9.192 1.00 38.94 77 ALA A N 1
ATOM 576 C CA . ALA A 1 77 ? -14.583 -8.388 -8.244 1.00 38.94 77 ALA A CA 1
ATOM 577 C C . ALA A 1 77 ? -14.819 -8.999 -6.853 1.00 38.94 77 ALA A C 1
ATOM 579 O O . ALA A 1 77 ? -15.781 -9.746 -6.675 1.00 38.94 77 ALA A O 1
ATOM 580 N N . GLY A 1 78 ? -13.923 -8.705 -5.911 1.00 42.78 78 GLY A N 1
ATOM 581 C CA . GLY A 1 78 ? -13.981 -9.190 -4.529 1.00 42.78 78 GLY A CA 1
ATOM 582 C C . GLY A 1 78 ? -12.786 -10.032 -4.084 1.00 42.78 78 GLY A C 1
ATOM 583 O O . GLY A 1 78 ? -12.645 -10.253 -2.894 1.00 42.78 78 GLY A O 1
ATOM 584 N N . GLU A 1 79 ? -11.915 -10.455 -5.000 1.00 39.72 79 GLU A N 1
ATOM 585 C CA . GLU A 1 79 ? -10.596 -10.986 -4.653 1.00 39.72 79 GLU A CA 1
ATOM 586 C C . GLU A 1 79 ? -9.580 -10.027 -5.274 1.00 39.72 79 GLU A C 1
ATOM 588 O O . GLU A 1 79 ? -9.322 -10.079 -6.481 1.00 39.72 79 GLU A O 1
ATOM 593 N N . VAL A 1 80 ? -9.017 -9.107 -4.479 1.00 48.56 80 VAL A N 1
ATOM 594 C CA . VAL A 1 80 ? -7.688 -8.592 -4.825 1.00 48.56 80 VAL A CA 1
ATOM 595 C C . VAL A 1 80 ? -6.849 -9.845 -5.016 1.00 48.56 80 VAL A C 1
ATOM 597 O O . VAL A 1 80 ? -6.854 -10.718 -4.153 1.00 48.56 80 VAL A O 1
ATOM 600 N N . GLU A 1 81 ? -6.217 -10.015 -6.176 1.00 53.84 81 GLU A N 1
ATOM 601 C CA . GLU A 1 81 ? -5.306 -11.136 -6.365 1.00 53.84 81 GLU A CA 1
ATOM 602 C C . GLU A 1 81 ? -4.178 -10.908 -5.351 1.00 53.84 81 GLU A C 1
ATOM 604 O O . GLU A 1 81 ? -3.272 -10.113 -5.588 1.00 53.84 81 GLU A O 1
ATOM 609 N N . MET A 1 82 ? -4.305 -11.506 -4.165 1.00 57.06 82 MET A N 1
ATOM 610 C CA . MET A 1 82 ? -3.486 -11.230 -2.980 1.00 57.06 82 MET A CA 1
ATOM 611 C C . MET A 1 82 ? -2.083 -11.835 -3.103 1.00 57.06 82 MET A C 1
ATOM 613 O O . MET A 1 82 ? -1.347 -11.963 -2.137 1.00 57.06 82 MET A O 1
ATOM 617 N N . ARG A 1 83 ? -1.706 -12.245 -4.314 1.00 57.78 83 ARG A N 1
ATOM 618 C CA . ARG A 1 83 ? -0.392 -12.784 -4.620 1.00 57.78 83 ARG A CA 1
ATOM 619 C C . ARG A 1 83 ? 0.406 -11.761 -5.411 1.00 57.78 83 ARG A C 1
ATOM 621 O O . ARG A 1 83 ? -0.142 -11.187 -6.363 1.00 57.78 83 ARG A O 1
ATOM 628 N N . PRO A 1 84 ? 1.696 -11.578 -5.098 1.00 58.44 84 PRO A N 1
ATOM 629 C CA . PRO A 1 84 ? 2.582 -10.772 -5.920 1.00 58.44 84 PRO A CA 1
ATOM 630 C C . PRO A 1 84 ? 2.503 -11.212 -7.384 1.00 58.44 84 PRO A C 1
ATOM 632 O O . PRO A 1 84 ? 2.562 -12.406 -7.696 1.00 58.44 84 PRO A O 1
ATOM 635 N N . VAL A 1 85 ? 2.357 -10.255 -8.302 1.00 64.44 85 VAL A N 1
ATOM 636 C CA . VAL A 1 85 ? 2.558 -10.548 -9.725 1.00 64.44 85 VAL A CA 1
ATOM 637 C C . VAL A 1 85 ? 4.059 -10.703 -9.861 1.00 64.44 85 VAL A C 1
ATOM 639 O O . VAL A 1 85 ? 4.812 -9.821 -9.458 1.00 64.44 85 VAL A O 1
ATOM 642 N N . ALA A 1 86 ? 4.491 -11.855 -10.373 1.00 68.19 86 ALA A N 1
ATOM 643 C CA . ALA A 1 86 ? 5.896 -12.234 -10.394 1.00 68.19 86 ALA A CA 1
ATOM 644 C C . ALA A 1 86 ? 6.774 -11.094 -10.940 1.00 68.19 86 ALA A C 1
ATOM 646 O O . ALA A 1 86 ? 6.768 -10.809 -12.141 1.00 68.19 86 ALA A O 1
ATOM 647 N N . LEU A 1 87 ? 7.531 -10.455 -10.042 1.00 82.06 87 LEU A N 1
ATOM 648 C CA . LEU A 1 87 ? 8.479 -9.405 -10.387 1.00 82.06 87 LEU A CA 1
ATOM 649 C C . LEU A 1 87 ? 9.485 -9.971 -11.397 1.00 82.06 87 LEU A C 1
ATOM 651 O O . LEU A 1 87 ? 10.161 -10.978 -11.156 1.00 82.06 87 LEU A O 1
ATOM 655 N N . GLU A 1 88 ? 9.548 -9.363 -12.580 1.00 85.94 88 GLU A N 1
ATOM 656 C CA . GLU A 1 88 ? 10.246 -9.942 -13.720 1.00 85.94 88 GLU A CA 1
ATOM 657 C C . GLU A 1 88 ? 11.749 -9.697 -13.536 1.00 85.94 88 GLU A C 1
ATOM 659 O O . GLU A 1 88 ? 12.265 -8.608 -13.785 1.00 85.94 88 GLU A O 1
ATOM 664 N N . ARG A 1 89 ? 12.490 -10.728 -13.106 1.00 86.44 89 ARG A N 1
ATOM 665 C CA . ARG A 1 89 ? 13.937 -10.621 -12.815 1.00 86.44 89 ARG A CA 1
ATOM 666 C C . ARG A 1 89 ? 14.775 -10.104 -13.986 1.00 86.44 89 ARG A C 1
ATOM 668 O O . ARG A 1 89 ? 15.813 -9.490 -13.772 1.00 86.44 89 ARG A O 1
ATOM 675 N N . HIS A 1 90 ? 14.351 -10.336 -15.227 1.00 86.31 90 HIS A N 1
ATOM 676 C CA . HIS A 1 90 ? 15.081 -9.831 -16.390 1.00 86.31 90 HIS A CA 1
ATOM 677 C C . HIS A 1 90 ? 14.972 -8.305 -16.547 1.00 86.31 90 HIS A C 1
ATOM 679 O O . HIS A 1 90 ? 15.868 -7.705 -17.138 1.00 86.31 90 HIS A O 1
ATOM 685 N N . LEU A 1 91 ? 13.940 -7.666 -15.977 1.00 90.81 91 LEU A N 1
ATOM 686 C CA . LEU A 1 91 ? 13.804 -6.207 -15.970 1.00 90.81 91 LEU A CA 1
ATOM 687 C C . LEU A 1 91 ? 14.826 -5.525 -15.055 1.00 90.81 91 LEU A C 1
ATOM 689 O O . LEU A 1 91 ? 15.084 -4.342 -15.240 1.00 90.81 91 LEU A O 1
ATOM 693 N N . LEU A 1 92 ? 15.514 -6.259 -14.170 1.00 91.00 92 LEU A N 1
ATOM 694 C CA . LEU A 1 92 ? 16.655 -5.732 -13.405 1.00 91.00 92 LEU A CA 1
ATOM 695 C C . LEU A 1 92 ? 17.797 -5.226 -14.307 1.00 91.00 92 LEU A C 1
ATOM 697 O O . LEU A 1 92 ? 18.629 -4.439 -13.867 1.00 91.00 92 LEU A O 1
ATOM 701 N N . LEU A 1 93 ? 17.846 -5.663 -15.573 1.00 89.62 93 LEU A N 1
ATOM 702 C CA . LEU A 1 93 ? 18.775 -5.146 -16.585 1.00 89.62 93 LEU A CA 1
ATOM 703 C C . LEU A 1 93 ? 18.329 -3.800 -17.175 1.00 89.62 93 LEU A C 1
ATOM 705 O O . LEU A 1 93 ? 19.065 -3.184 -17.942 1.00 89.62 93 LEU A O 1
ATOM 709 N N . THR A 1 94 ? 17.122 -3.340 -16.856 1.00 91.94 94 THR A N 1
ATOM 710 C CA . THR A 1 94 ? 16.575 -2.050 -17.277 1.00 91.94 94 THR A CA 1
ATOM 711 C C . THR A 1 94 ? 16.002 -1.326 -16.058 1.00 91.94 94 THR A C 1
ATOM 713 O O . THR A 1 94 ? 14.787 -1.313 -15.856 1.00 91.94 94 THR A O 1
ATOM 716 N N . PRO A 1 95 ? 16.872 -0.709 -15.233 1.00 91.88 95 PRO A N 1
ATOM 717 C CA . PRO A 1 95 ? 16.495 -0.206 -13.918 1.00 91.88 95 PRO A CA 1
ATOM 718 C C . PRO A 1 95 ? 15.245 0.689 -13.849 1.00 91.88 95 PRO A C 1
ATOM 720 O O . PRO A 1 95 ? 14.497 0.536 -12.887 1.00 91.88 95 PRO A O 1
ATOM 723 N N . PRO A 1 96 ? 14.954 1.580 -14.825 1.00 90.81 96 PRO A N 1
ATOM 724 C CA . PRO A 1 96 ? 13.731 2.383 -14.774 1.00 90.81 96 PRO A CA 1
ATOM 725 C C . PRO A 1 96 ? 12.462 1.522 -14.812 1.00 90.81 96 PRO A C 1
ATOM 727 O O . PRO A 1 96 ? 11.573 1.700 -13.991 1.00 90.81 96 PRO A O 1
ATOM 730 N N . LEU A 1 97 ? 12.426 0.515 -15.691 1.00 90.31 97 LEU A N 1
ATOM 731 C CA . LEU A 1 97 ? 11.300 -0.418 -15.796 1.00 90.31 97 LEU A CA 1
ATOM 732 C C . LEU A 1 97 ? 11.171 -1.309 -14.555 1.00 90.31 97 LEU A C 1
ATOM 734 O O . LEU A 1 97 ? 10.058 -1.608 -14.135 1.00 90.31 97 LEU A O 1
ATOM 738 N N . ALA A 1 98 ? 12.293 -1.719 -13.959 1.00 92.25 98 ALA A N 1
ATOM 739 C CA . ALA A 1 98 ? 12.279 -2.462 -12.700 1.00 92.25 98 ALA A CA 1
ATOM 740 C C . ALA A 1 98 ? 11.679 -1.631 -11.555 1.00 92.25 98 ALA A C 1
ATOM 742 O O . ALA A 1 98 ? 10.866 -2.139 -10.785 1.00 92.25 98 ALA A O 1
ATOM 743 N N . MET A 1 99 ? 12.048 -0.350 -11.450 1.00 91.38 99 MET A N 1
ATOM 744 C CA . MET A 1 99 ? 11.475 0.550 -10.446 1.00 91.38 99 MET A CA 1
ATOM 745 C C . MET A 1 99 ? 9.972 0.749 -10.639 1.00 91.38 99 MET A C 1
ATOM 747 O O . MET A 1 99 ? 9.230 0.705 -9.657 1.00 91.38 99 MET A O 1
ATOM 751 N N . ASP A 1 100 ? 9.521 0.928 -11.880 1.00 90.06 100 ASP A N 1
ATOM 752 C CA . ASP A 1 100 ? 8.095 1.062 -12.188 1.00 90.06 100 ASP A CA 1
ATOM 753 C C . ASP A 1 100 ? 7.328 -0.215 -11.812 1.00 90.06 100 ASP A C 1
ATOM 755 O O . ASP A 1 100 ? 6.268 -0.139 -11.190 1.00 90.06 100 ASP A O 1
ATOM 759 N N . GLN A 1 101 ? 7.887 -1.397 -12.106 1.00 90.44 101 GLN A N 1
ATOM 760 C CA . GLN A 1 101 ? 7.272 -2.670 -11.725 1.00 90.44 101 GLN A CA 1
ATOM 761 C C . GLN A 1 101 ? 7.167 -2.820 -10.199 1.00 90.44 101 GLN A C 1
ATOM 763 O O . GLN A 1 101 ? 6.113 -3.199 -9.692 1.00 90.44 101 GLN A O 1
ATOM 768 N N . ALA A 1 102 ? 8.231 -2.485 -9.463 1.00 93.06 102 ALA A N 1
ATOM 769 C CA . ALA A 1 102 ? 8.214 -2.523 -8.004 1.00 93.06 102 ALA A CA 1
ATOM 770 C C . ALA A 1 102 ? 7.196 -1.533 -7.417 1.00 93.06 102 ALA A C 1
ATOM 772 O O . ALA A 1 102 ? 6.481 -1.871 -6.480 1.00 93.06 102 ALA A O 1
ATOM 773 N N . SER A 1 103 ? 7.088 -0.336 -7.998 1.00 92.19 103 SER A N 1
ATOM 774 C CA . SER A 1 103 ? 6.117 0.679 -7.572 1.00 92.19 103 SER A CA 1
ATOM 775 C C . SER A 1 103 ? 4.678 0.199 -7.791 1.00 92.19 103 SER A C 1
ATOM 777 O O . SER A 1 103 ? 3.835 0.375 -6.915 1.00 92.19 103 SER A O 1
ATOM 779 N N . GLY A 1 104 ? 4.406 -0.487 -8.907 1.00 91.12 104 GLY A N 1
ATOM 780 C CA . GLY A 1 104 ? 3.113 -1.128 -9.162 1.00 91.12 104 GLY A CA 1
ATOM 781 C C . GLY A 1 104 ? 2.745 -2.194 -8.123 1.00 91.12 104 GLY A C 1
ATOM 782 O O . GLY A 1 104 ? 1.613 -2.216 -7.642 1.00 91.12 104 GLY A O 1
ATOM 783 N N . GLU A 1 105 ? 3.699 -3.035 -7.716 1.00 93.12 105 GLU A N 1
ATOM 784 C CA . GLU A 1 105 ? 3.461 -4.027 -6.657 1.00 93.12 105 GLU A CA 1
ATOM 785 C C . GLU A 1 105 ? 3.269 -3.380 -5.278 1.00 93.12 105 GLU A C 1
ATOM 787 O O . GLU A 1 105 ? 2.426 -3.838 -4.511 1.00 93.12 105 GLU A O 1
ATOM 792 N N . ILE A 1 106 ? 3.956 -2.272 -4.980 1.00 94.75 106 ILE A N 1
ATOM 793 C CA . ILE A 1 106 ? 3.735 -1.496 -3.747 1.00 94.75 106 ILE A CA 1
ATOM 794 C C . ILE A 1 106 ? 2.308 -0.937 -3.698 1.00 94.75 106 ILE A C 1
ATOM 796 O O . ILE A 1 106 ? 1.664 -0.994 -2.654 1.00 94.75 106 ILE A O 1
ATOM 800 N N . VAL A 1 107 ? 1.773 -0.443 -4.820 1.00 92.50 107 VAL A N 1
ATOM 801 C CA . VAL A 1 107 ? 0.374 0.018 -4.896 1.00 92.50 107 VAL A CA 1
ATOM 802 C C . VAL A 1 107 ? -0.601 -1.130 -4.611 1.00 92.50 107 VAL A C 1
ATOM 804 O O . VAL A 1 107 ? -1.597 -0.936 -3.912 1.00 92.50 107 VAL A O 1
ATOM 807 N N . ARG A 1 108 ? -0.311 -2.344 -5.094 1.00 91.62 108 ARG A N 1
ATOM 808 C CA . ARG A 1 108 ? -1.129 -3.534 -4.804 1.00 91.62 108 ARG A CA 1
ATOM 809 C C . ARG A 1 108 ? -1.041 -3.957 -3.338 1.00 91.62 108 ARG A C 1
ATOM 811 O O . ARG A 1 108 ? -2.083 -4.186 -2.728 1.00 91.62 108 ARG A O 1
ATOM 818 N N . MET A 1 109 ? 0.163 -3.976 -2.764 1.00 94.56 109 MET A N 1
ATOM 819 C CA . MET A 1 109 ? 0.388 -4.220 -1.334 1.00 94.56 109 MET A CA 1
ATOM 820 C C . MET A 1 109 ? -0.367 -3.201 -0.470 1.00 94.56 109 MET A C 1
ATOM 822 O O . MET A 1 109 ? -1.005 -3.570 0.511 1.00 94.56 109 MET A O 1
ATOM 826 N N . ALA A 1 110 ? -0.374 -1.924 -0.865 1.00 93.62 110 ALA A N 1
ATOM 827 C CA . ALA A 1 110 ? -1.118 -0.878 -0.170 1.00 93.62 110 ALA A CA 1
ATOM 828 C C . ALA A 1 110 ? -2.640 -1.087 -0.234 1.00 93.62 110 ALA A C 1
ATOM 830 O O . ALA A 1 110 ? -3.345 -0.812 0.738 1.00 93.62 110 ALA A O 1
ATOM 831 N N . GLY A 1 111 ? -3.148 -1.610 -1.354 1.00 91.88 111 GLY A N 1
ATOM 832 C CA . GLY A 1 111 ? -4.537 -2.052 -1.480 1.00 91.88 111 GLY A CA 1
ATOM 833 C C . GLY A 1 111 ? -4.890 -3.175 -0.500 1.00 91.88 111 GLY A C 1
ATOM 834 O O . GLY A 1 111 ? -5.900 -3.067 0.194 1.00 91.88 111 GLY A O 1
ATOM 835 N N . ALA A 1 112 ? -4.035 -4.196 -0.389 1.00 93.00 112 ALA A N 1
ATOM 836 C CA . ALA A 1 112 ? -4.211 -5.299 0.559 1.00 93.00 112 ALA A CA 1
ATOM 837 C C . ALA A 1 112 ? -4.148 -4.819 2.022 1.00 93.00 112 ALA A C 1
ATOM 839 O O . ALA A 1 112 ? -5.044 -5.109 2.809 1.00 93.00 112 ALA A O 1
ATOM 840 N N . ALA A 1 113 ? -3.168 -3.983 2.380 1.00 94.31 113 ALA A N 1
ATOM 841 C CA . ALA A 1 113 ? -3.061 -3.412 3.727 1.00 94.31 113 ALA A CA 1
ATOM 842 C C . ALA A 1 113 ? -4.305 -2.583 4.116 1.00 94.31 113 ALA A C 1
ATOM 844 O O . ALA A 1 113 ? -4.793 -2.652 5.247 1.00 94.31 113 ALA A O 1
ATOM 845 N N . ARG A 1 114 ? -4.872 -1.828 3.164 1.00 94.12 114 ARG A N 1
ATOM 846 C CA . ARG A 1 114 ? -6.148 -1.118 3.345 1.00 94.12 114 ARG A CA 1
ATOM 847 C C . ARG A 1 114 ? -7.319 -2.082 3.559 1.00 94.12 114 ARG A C 1
ATOM 849 O O . ARG A 1 114 ? -8.213 -1.774 4.348 1.00 94.12 114 ARG A O 1
ATOM 856 N N . GLU A 1 115 ? -7.368 -3.193 2.831 1.00 93.12 115 GLU A N 1
ATOM 857 C CA . GLU A 1 115 ? -8.411 -4.215 2.979 1.00 93.12 115 GLU A CA 1
ATOM 858 C C . GLU A 1 115 ? -8.355 -4.866 4.364 1.00 93.12 115 GLU A C 1
ATOM 860 O O . GLU A 1 115 ? -9.364 -4.840 5.071 1.00 93.12 115 GLU A O 1
ATOM 865 N N . ALA A 1 116 ? -7.165 -5.283 4.813 1.00 94.69 116 ALA A N 1
ATOM 866 C CA . ALA A 1 116 ? -6.948 -5.800 6.164 1.00 94.69 116 ALA A CA 1
ATOM 867 C C . ALA A 1 116 ? -7.460 -4.819 7.229 1.00 94.69 116 ALA A C 1
ATOM 869 O O . ALA A 1 116 ? -8.188 -5.191 8.147 1.00 94.69 116 ALA A O 1
ATOM 870 N N . LEU A 1 117 ? -7.140 -3.532 7.090 1.00 94.88 117 LEU A N 1
ATOM 871 C CA . LEU A 1 117 ? -7.573 -2.517 8.045 1.00 94.88 117 LEU A CA 1
ATOM 872 C C . LEU A 1 117 ? -9.095 -2.308 8.048 1.00 94.88 117 LEU A C 1
ATOM 874 O O . LEU A 1 117 ? -9.696 -2.157 9.114 1.00 94.88 117 LEU A O 1
ATOM 878 N N . ASN A 1 118 ? -9.735 -2.324 6.876 1.00 93.50 118 ASN A N 1
ATOM 879 C CA . ASN A 1 118 ? -11.192 -2.232 6.770 1.00 93.50 118 ASN A CA 1
ATOM 880 C C . ASN A 1 118 ? -11.884 -3.435 7.417 1.00 93.50 118 ASN A C 1
ATOM 882 O O . ASN A 1 118 ? -12.855 -3.249 8.156 1.00 93.50 118 ASN A O 1
ATOM 886 N N . ASP A 1 119 ? -11.364 -4.639 7.187 1.00 95.38 119 ASP A N 1
ATOM 887 C CA . ASP A 1 119 ? -11.877 -5.866 7.787 1.00 95.38 119 ASP A CA 1
ATOM 888 C C . ASP A 1 119 ? -11.663 -5.885 9.302 1.00 95.38 119 ASP A C 1
ATOM 890 O O . ASP A 1 119 ? -12.578 -6.220 10.053 1.00 95.38 119 ASP A O 1
ATOM 894 N N . ALA A 1 120 ? -10.514 -5.421 9.792 1.00 96.94 120 ALA A N 1
ATOM 895 C CA . ALA A 1 120 ? -10.261 -5.310 11.224 1.00 96.94 120 ALA A CA 1
ATOM 896 C C . ALA A 1 120 ? -11.231 -4.330 11.910 1.00 96.94 120 ALA A C 1
ATOM 898 O O . ALA A 1 120 ? -11.757 -4.611 12.991 1.00 96.94 120 ALA A O 1
ATOM 899 N N . ILE A 1 121 ? -11.532 -3.195 11.270 1.00 94.69 121 ILE A N 1
ATOM 900 C CA . ILE A 1 121 ? -12.524 -2.234 11.774 1.00 94.69 121 ILE A CA 1
ATOM 901 C C . ILE A 1 121 ? -13.936 -2.836 11.747 1.00 94.69 121 ILE A C 1
ATOM 903 O O . ILE A 1 121 ? -14.691 -2.657 12.708 1.00 94.69 121 ILE A O 1
ATOM 907 N N . ALA A 1 122 ? -14.301 -3.554 10.680 1.00 93.19 122 ALA A N 1
ATOM 908 C CA . ALA A 1 122 ? -15.584 -4.250 10.584 1.00 93.19 122 ALA A CA 1
ATOM 909 C C . ALA A 1 122 ? -15.723 -5.323 11.675 1.00 93.19 122 ALA A C 1
ATOM 911 O O . ALA A 1 122 ? -16.752 -5.381 12.346 1.00 93.19 122 ALA A O 1
ATOM 912 N N . ALA A 1 123 ? -14.667 -6.095 11.936 1.00 95.25 123 ALA A N 1
ATOM 913 C CA . ALA A 1 123 ? -14.628 -7.086 13.006 1.00 95.25 123 ALA A CA 1
ATOM 914 C C . ALA A 1 123 ? -14.901 -6.463 14.384 1.00 95.25 123 ALA A C 1
ATOM 916 O O . ALA A 1 123 ? -15.718 -6.979 15.145 1.00 95.25 123 ALA A O 1
ATOM 917 N N . VAL A 1 124 ? -14.246 -5.339 14.706 1.00 94.50 124 VAL A N 1
ATOM 918 C CA . VAL A 1 124 ? -14.410 -4.651 16.001 1.00 94.50 124 VAL A CA 1
ATOM 919 C C . VAL A 1 124 ? -15.797 -4.024 16.156 1.00 94.50 124 VAL A C 1
ATOM 921 O O . VAL A 1 124 ? -16.354 -4.027 17.258 1.00 94.50 124 VAL A O 1
ATOM 924 N N . ARG A 1 125 ? -16.338 -3.436 15.085 1.00 91.88 125 ARG A N 1
ATOM 925 C CA . ARG A 1 125 ? -17.598 -2.683 15.138 1.00 91.88 125 ARG A CA 1
ATOM 926 C C . ARG A 1 125 ? -18.829 -3.582 15.035 1.00 91.88 125 ARG A C 1
ATOM 928 O O . ARG A 1 125 ? -19.785 -3.367 15.776 1.00 91.88 125 ARG A O 1
ATOM 935 N N . ASP A 1 126 ? -18.798 -4.547 14.120 1.00 91.75 126 ASP A N 1
ATOM 936 C CA . ASP A 1 126 ? -19.964 -5.335 13.704 1.00 91.75 126 ASP A CA 1
ATOM 937 C C . ASP A 1 126 ? -19.950 -6.765 14.273 1.00 91.75 126 ASP A C 1
ATOM 939 O O . ASP A 1 126 ? -20.834 -7.560 13.958 1.00 91.75 126 ASP A O 1
ATOM 943 N N . ASP A 1 127 ? -18.959 -7.101 15.109 1.00 92.75 127 ASP A N 1
ATOM 944 C CA . ASP A 1 127 ? -18.757 -8.438 15.684 1.00 92.75 127 ASP A CA 1
ATOM 945 C C . ASP A 1 127 ? -18.609 -9.549 14.622 1.00 92.75 127 ASP A C 1
ATOM 947 O O . ASP A 1 127 ? -18.934 -10.720 14.852 1.00 92.75 127 ASP A O 1
ATOM 951 N N . ASP A 1 128 ? -18.095 -9.193 13.439 1.00 91.56 128 ASP A N 1
ATOM 952 C CA . ASP A 1 128 ? -17.962 -10.115 12.315 1.00 91.56 128 ASP A CA 1
ATOM 953 C C . ASP A 1 128 ? -16.698 -10.982 12.411 1.00 91.56 128 ASP A C 1
ATOM 955 O O . ASP A 1 128 ? -15.587 -10.571 12.065 1.00 91.56 128 ASP A O 1
ATOM 959 N N . ARG A 1 129 ? -16.888 -12.245 12.807 1.00 93.50 129 ARG A N 1
ATOM 960 C CA . ARG A 1 129 ? -15.816 -13.252 12.838 1.00 93.50 129 ARG A CA 1
ATOM 961 C C . ARG A 1 129 ? -15.256 -13.616 11.465 1.00 93.50 129 ARG A C 1
ATOM 963 O O . ARG A 1 129 ? -14.116 -14.063 11.403 1.00 93.50 129 ARG A O 1
ATOM 970 N N . HIS A 1 130 ? -16.013 -13.437 10.381 1.00 94.25 130 HIS A N 1
ATOM 971 C CA . HIS A 1 130 ? -15.478 -13.687 9.041 1.00 94.25 130 HIS A CA 1
ATOM 972 C C . HIS A 1 130 ? -14.446 -12.626 8.673 1.00 94.25 130 HIS A C 1
ATOM 974 O O . HIS A 1 130 ? -13.417 -12.964 8.100 1.00 94.25 130 HIS A O 1
ATOM 980 N N . SER A 1 131 ? -14.686 -11.368 9.050 1.00 93.56 131 SER A N 1
ATOM 981 C CA . SER A 1 131 ? -13.705 -10.296 8.878 1.00 93.56 131 SER A CA 1
ATOM 982 C C . SER A 1 131 ? -12.404 -10.584 9.634 1.00 93.56 131 SER A C 1
ATOM 984 O O . SER A 1 131 ? -11.338 -10.357 9.084 1.00 93.56 131 SER A O 1
ATOM 986 N N . ILE A 1 132 ? -12.458 -11.181 10.833 1.00 94.06 132 ILE A N 1
ATOM 987 C CA . ILE A 1 132 ? -11.244 -11.605 11.563 1.00 94.06 132 ILE A CA 1
ATOM 988 C C . ILE A 1 132 ? -10.422 -12.613 10.745 1.00 94.06 132 ILE A C 1
ATOM 990 O O . ILE A 1 132 ? -9.211 -12.460 10.633 1.00 94.06 132 ILE A O 1
ATOM 994 N N . ALA A 1 133 ? -11.067 -13.626 10.158 1.00 93.31 133 ALA A N 1
ATOM 995 C CA . ALA A 1 133 ? -10.368 -14.612 9.333 1.00 93.31 133 ALA A CA 1
ATOM 996 C C . ALA A 1 133 ? -9.722 -13.971 8.093 1.00 93.31 133 ALA A C 1
ATOM 998 O O . ALA A 1 133 ? -8.566 -14.257 7.797 1.00 93.31 133 ALA A O 1
ATOM 999 N N . ARG A 1 134 ? -10.432 -13.051 7.423 1.00 94.12 134 ARG A N 1
ATOM 1000 C CA . ARG A 1 134 ? -9.898 -12.329 6.257 1.00 94.12 134 ARG A CA 1
ATOM 1001 C C . ARG A 1 134 ? -8.698 -11.448 6.595 1.00 94.12 134 ARG A C 1
ATOM 1003 O O . ARG A 1 134 ? -7.785 -11.359 5.783 1.00 94.12 134 ARG A O 1
ATOM 1010 N N . VAL A 1 135 ? -8.663 -10.834 7.782 1.00 95.94 135 VAL A N 1
ATOM 1011 C CA . VAL A 1 135 ? -7.491 -10.061 8.234 1.00 95.94 135 VAL A CA 1
ATOM 1012 C C . VAL A 1 135 ? -6.240 -10.936 8.260 1.00 95.94 135 VAL A C 1
ATOM 1014 O O . VAL A 1 135 ? -5.216 -10.514 7.740 1.00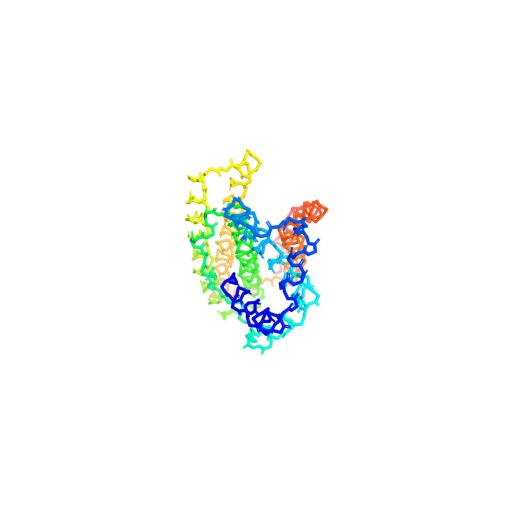 95.94 135 VAL A O 1
ATOM 1017 N N . LEU A 1 136 ? -6.336 -12.148 8.817 1.00 92.50 136 LEU A N 1
ATOM 1018 C CA . LEU A 1 136 ? -5.205 -13.080 8.890 1.00 92.50 136 LEU A CA 1
ATOM 1019 C C . LEU A 1 136 ? -4.771 -13.552 7.496 1.00 92.50 136 LEU A C 1
ATOM 1021 O O . LEU A 1 136 ? -3.591 -13.536 7.187 1.00 92.50 136 LEU A O 1
ATOM 1025 N N . GLU A 1 137 ? -5.725 -13.892 6.625 1.00 91.50 137 GLU A N 1
ATOM 1026 C CA . GLU A 1 137 ? -5.417 -14.259 5.232 1.00 91.50 137 GLU A CA 1
ATOM 1027 C C . GLU A 1 137 ? -4.749 -13.110 4.456 1.00 91.50 137 GLU A C 1
ATOM 1029 O O . GLU A 1 137 ? -3.907 -13.343 3.589 1.00 91.50 137 GLU A O 1
ATOM 1034 N N . THR A 1 138 ? -5.128 -11.864 4.754 1.00 91.44 138 THR A N 1
ATOM 1035 C CA . THR A 1 138 ? -4.552 -10.678 4.111 1.00 91.44 138 THR A CA 1
ATOM 1036 C C . THR A 1 138 ? -3.166 -10.344 4.661 1.00 91.44 138 THR A C 1
ATOM 1038 O O . THR A 1 138 ? -2.345 -9.813 3.920 1.00 91.44 138 THR A O 1
ATOM 1041 N N . GLU A 1 139 ? -2.875 -10.648 5.927 1.00 93.75 139 GLU A N 1
ATOM 1042 C CA . GLU A 1 139 ? -1.535 -10.472 6.501 1.00 93.75 139 GLU A CA 1
ATOM 1043 C C . GLU A 1 139 ? -0.521 -11.420 5.848 1.00 93.75 139 GLU A C 1
ATOM 1045 O O . GLU A 1 139 ? 0.457 -10.922 5.291 1.00 93.75 139 GLU A O 1
ATOM 1050 N N . ASP A 1 140 ? -0.835 -12.717 5.731 1.00 90.38 140 ASP A N 1
ATOM 1051 C CA . ASP A 1 140 ? -0.013 -13.688 4.986 1.00 90.38 140 ASP A CA 1
ATOM 1052 C C . ASP A 1 140 ? 0.331 -13.173 3.568 1.00 90.38 140 ASP A C 1
ATOM 1054 O O . ASP A 1 140 ? 1.451 -13.303 3.065 1.00 90.38 140 ASP A O 1
ATOM 1058 N N . ALA A 1 141 ? -0.645 -12.554 2.900 1.00 89.69 141 ALA A N 1
ATOM 1059 C CA . ALA A 1 141 ? -0.460 -11.967 1.580 1.00 89.69 141 ALA A CA 1
ATOM 1060 C C . ALA A 1 141 ? 0.445 -10.725 1.581 1.00 89.69 141 ALA A C 1
ATOM 1062 O O . ALA A 1 141 ? 1.276 -10.558 0.682 1.00 89.69 141 ALA A O 1
ATOM 1063 N N . VAL A 1 142 ? 0.272 -9.827 2.552 1.00 94.44 142 VAL A N 1
ATOM 1064 C CA . VAL A 1 142 ? 1.097 -8.621 2.700 1.00 94.44 142 VAL A CA 1
ATOM 1065 C C . VAL A 1 142 ? 2.551 -8.997 3.003 1.00 94.44 142 VAL A C 1
ATOM 1067 O O . VAL A 1 142 ? 3.451 -8.383 2.426 1.00 94.44 142 VAL A O 1
ATOM 1070 N N . ASP A 1 143 ? 2.790 -10.047 3.784 1.00 93.19 143 ASP A N 1
ATOM 1071 C CA . ASP A 1 143 ? 4.122 -10.603 4.055 1.00 93.19 143 ASP A CA 1
ATOM 1072 C C . ASP A 1 143 ? 4.800 -11.151 2.792 1.00 93.19 143 ASP A C 1
ATOM 1074 O O . ASP A 1 143 ? 5.986 -10.893 2.529 1.00 93.19 143 ASP A O 1
ATOM 1078 N N . ASP A 1 144 ? 4.038 -11.860 1.955 1.00 92.69 144 ASP A N 1
ATOM 1079 C CA . ASP A 1 144 ? 4.502 -12.325 0.647 1.00 92.69 144 ASP A CA 1
ATOM 1080 C C . ASP A 1 144 ? 4.899 -11.135 -0.251 1.00 92.69 144 ASP A C 1
ATOM 1082 O O . ASP A 1 144 ? 5.972 -11.145 -0.872 1.00 92.69 144 ASP A O 1
ATOM 1086 N N . PHE A 1 145 ? 4.083 -10.070 -0.295 1.00 94.69 145 PHE A N 1
ATOM 1087 C CA . PHE A 1 145 ? 4.432 -8.827 -0.997 1.00 94.69 145 PHE A CA 1
ATOM 1088 C C . PHE A 1 145 ? 5.711 -8.201 -0.440 1.00 94.69 145 PHE A C 1
ATOM 1090 O O . PHE A 1 145 ? 6.623 -7.885 -1.211 1.00 94.69 145 PHE A O 1
ATOM 1097 N N . GLN A 1 146 ? 5.802 -8.039 0.881 1.00 96.19 146 GLN A N 1
ATOM 1098 C CA . GLN A 1 146 ? 6.949 -7.433 1.548 1.00 96.19 146 GLN A CA 1
ATOM 1099 C C . GLN A 1 146 ? 8.235 -8.183 1.186 1.00 96.19 146 GLN A C 1
ATOM 1101 O O . GLN A 1 146 ? 9.227 -7.563 0.786 1.00 96.19 146 GLN A O 1
ATOM 1106 N N . THR A 1 147 ? 8.201 -9.515 1.249 1.00 95.12 147 THR A N 1
ATOM 1107 C CA . THR A 1 147 ? 9.335 -10.389 0.944 1.00 95.12 147 THR A CA 1
ATOM 1108 C C . THR A 1 147 ? 9.778 -10.261 -0.511 1.00 95.12 147 THR A C 1
ATOM 1110 O O . THR A 1 147 ? 10.967 -10.045 -0.783 1.00 95.12 147 THR A O 1
ATOM 1113 N N . GLU A 1 148 ? 8.852 -10.389 -1.464 1.00 94.50 148 GLU A N 1
ATOM 1114 C CA . GLU A 1 148 ? 9.192 -10.370 -2.888 1.00 94.50 148 GLU A CA 1
ATOM 1115 C C . GLU A 1 148 ? 9.639 -8.980 -3.357 1.00 94.50 148 GLU A C 1
ATOM 1117 O O . GLU A 1 148 ? 10.663 -8.869 -4.042 1.00 94.50 148 GLU A O 1
ATOM 1122 N N . ILE A 1 149 ? 8.947 -7.912 -2.941 1.00 96.06 149 ILE A N 1
ATOM 1123 C CA . ILE A 1 149 ? 9.313 -6.535 -3.300 1.00 96.06 149 ILE A CA 1
ATOM 1124 C C . ILE A 1 149 ? 10.670 -6.176 -2.691 1.00 96.06 149 ILE A C 1
ATOM 1126 O O . ILE A 1 149 ? 11.550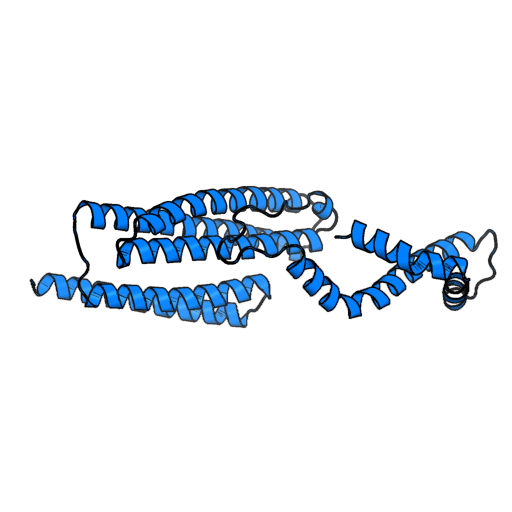 -5.684 -3.402 1.00 96.06 149 ILE A O 1
ATOM 1130 N N . THR A 1 150 ? 10.889 -6.467 -1.405 1.00 96.75 150 THR A N 1
ATOM 1131 C CA . THR A 1 150 ? 12.164 -6.171 -0.734 1.00 96.75 150 THR A CA 1
ATOM 1132 C C . THR A 1 150 ? 13.319 -6.886 -1.420 1.00 96.75 150 THR A C 1
ATOM 1134 O O . THR A 1 150 ? 14.331 -6.259 -1.741 1.00 96.75 150 THR A O 1
ATOM 1137 N N . ARG A 1 151 ? 13.166 -8.183 -1.717 1.00 95.44 151 ARG A N 1
ATOM 1138 C CA . ARG A 1 151 ? 14.188 -8.954 -2.436 1.00 95.44 151 ARG A CA 1
ATOM 1139 C C . ARG A 1 151 ? 14.501 -8.328 -3.794 1.00 95.44 151 ARG A C 1
ATOM 1141 O O . ARG A 1 151 ? 1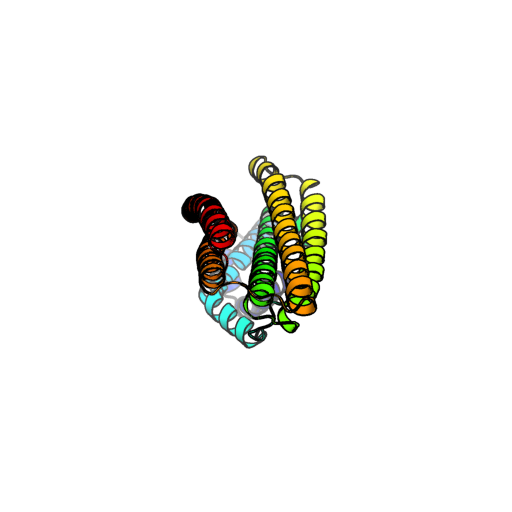5.672 -8.159 -4.133 1.00 95.44 151 ARG A O 1
ATOM 1148 N N . TYR A 1 152 ? 13.474 -7.955 -4.550 1.00 95.50 152 TYR A N 1
ATOM 1149 C CA . TYR A 1 152 ? 13.635 -7.356 -5.870 1.00 95.50 152 TYR A CA 1
ATOM 1150 C C . TYR A 1 152 ? 14.342 -5.995 -5.820 1.00 95.50 152 TYR A C 1
ATOM 1152 O O . TYR A 1 152 ? 15.274 -5.758 -6.589 1.00 95.50 152 TYR A O 1
ATOM 1160 N N . LEU A 1 153 ? 13.963 -5.122 -4.883 1.00 95.88 153 LEU A N 1
ATOM 1161 C CA . LEU A 1 153 ? 14.599 -3.815 -4.687 1.00 95.88 153 LEU A CA 1
ATOM 1162 C C . LEU A 1 153 ? 16.057 -3.947 -4.220 1.00 95.88 153 LEU A C 1
ATOM 1164 O O . LEU A 1 153 ? 16.916 -3.186 -4.668 1.00 95.88 153 LEU A O 1
ATOM 1168 N N . VAL A 1 154 ? 16.369 -4.940 -3.381 1.00 95.44 154 VAL A N 1
ATOM 1169 C CA . VAL A 1 154 ? 17.751 -5.248 -2.978 1.00 95.44 154 VAL A CA 1
ATOM 1170 C C . VAL A 1 154 ? 18.578 -5.718 -4.174 1.00 95.44 154 VAL A C 1
ATOM 1172 O O . VAL A 1 154 ? 19.691 -5.232 -4.370 1.00 95.44 154 VAL A O 1
ATOM 1175 N N . GLU A 1 155 ? 18.055 -6.611 -5.015 1.00 95.25 155 GLU A N 1
ATOM 1176 C CA . GLU A 1 155 ? 18.748 -7.040 -6.238 1.00 95.25 155 GLU A CA 1
ATOM 1177 C C . GLU A 1 155 ? 18.935 -5.884 -7.234 1.00 95.25 155 GLU A C 1
ATOM 1179 O O . GLU A 1 155 ? 19.973 -5.794 -7.895 1.00 95.25 155 GLU A O 1
ATOM 1184 N N . LEU A 1 156 ? 17.961 -4.974 -7.323 1.00 95.12 156 LEU A N 1
ATOM 1185 C CA . LEU A 1 156 ? 18.050 -3.767 -8.140 1.00 95.12 156 LEU A CA 1
ATOM 1186 C C . LEU A 1 156 ? 19.112 -2.793 -7.614 1.00 95.12 156 LEU A C 1
ATOM 1188 O O . LEU A 1 156 ? 19.833 -2.194 -8.410 1.00 95.12 156 LEU A O 1
ATOM 1192 N N . SER A 1 157 ? 19.266 -2.680 -6.292 1.00 94.88 157 SER A N 1
ATOM 1193 C CA . SER A 1 157 ? 20.277 -1.817 -5.661 1.00 94.88 157 SER A CA 1
ATOM 1194 C C . SER A 1 157 ? 21.722 -2.190 -6.011 1.00 94.88 157 SER A C 1
ATOM 1196 O O . SER A 1 157 ? 22.615 -1.353 -5.920 1.00 94.88 157 SER A O 1
ATOM 1198 N N . GLN A 1 158 ? 21.953 -3.434 -6.443 1.00 94.12 158 GLN A N 1
ATOM 1199 C CA . GLN A 1 158 ? 23.265 -3.946 -6.852 1.00 94.12 158 GLN A CA 1
ATOM 1200 C C . GLN A 1 158 ? 23.597 -3.642 -8.324 1.00 94.12 158 GLN A C 1
ATOM 1202 O O . GLN A 1 158 ? 24.637 -4.073 -8.824 1.00 94.12 158 GLN A O 1
ATOM 1207 N N . ARG A 1 159 ? 22.702 -2.961 -9.048 1.00 93.88 159 ARG A N 1
ATOM 1208 C CA . ARG A 1 159 ? 22.886 -2.567 -10.451 1.00 93.88 159 ARG A CA 1
ATOM 1209 C C . ARG A 1 159 ? 23.469 -1.161 -10.550 1.00 93.88 159 ARG A C 1
ATOM 1211 O O . ARG A 1 159 ? 23.457 -0.396 -9.591 1.00 93.88 159 ARG A O 1
ATOM 1218 N N . ASP A 1 160 ? 23.940 -0.810 -11.742 1.00 91.50 160 ASP A N 1
ATOM 1219 C CA . ASP A 1 160 ? 24.343 0.562 -12.040 1.00 91.50 160 ASP A CA 1
ATOM 1220 C C . ASP A 1 160 ? 23.096 1.450 -12.139 1.00 91.50 160 ASP A C 1
ATOM 1222 O O . ASP A 1 160 ? 22.315 1.363 -13.091 1.00 91.50 160 ASP A O 1
ATOM 1226 N N . LEU A 1 161 ? 22.898 2.291 -11.125 1.00 93.44 161 LEU A N 1
ATOM 1227 C CA . LEU A 1 161 ? 21.766 3.206 -11.013 1.00 93.44 161 LEU A CA 1
ATOM 1228 C C . LEU A 1 161 ? 22.221 4.653 -11.183 1.00 93.44 161 LEU A C 1
ATOM 1230 O O . LEU A 1 161 ? 23.320 5.034 -10.774 1.00 93.44 161 LEU A O 1
ATOM 1234 N N . SER A 1 162 ? 21.344 5.493 -11.735 1.00 93.69 162 SER A N 1
ATOM 1235 C CA . SER A 1 162 ? 21.554 6.937 -11.654 1.00 93.69 162 SER A CA 1
ATOM 1236 C C . SER A 1 162 ? 21.441 7.402 -10.190 1.00 93.69 162 SER A C 1
ATOM 1238 O O . SER A 1 162 ? 20.725 6.773 -9.402 1.00 93.69 162 SER A O 1
ATOM 1240 N N . PRO A 1 163 ? 22.086 8.519 -9.800 1.00 93.19 163 PRO A N 1
ATOM 1241 C CA . PRO A 1 163 ? 21.975 9.053 -8.439 1.00 93.19 163 PRO A CA 1
ATOM 1242 C C . PRO A 1 163 ? 20.527 9.304 -7.992 1.00 93.19 163 PRO A C 1
ATOM 1244 O O . PRO A 1 163 ? 20.188 9.074 -6.835 1.00 93.19 163 PRO A O 1
ATOM 1247 N N . GLU A 1 164 ? 19.661 9.731 -8.915 1.00 91.44 164 GLU A N 1
ATOM 1248 C CA . GLU A 1 164 ? 18.235 9.937 -8.645 1.00 91.44 164 GLU A CA 1
ATOM 1249 C C . GLU A 1 164 ? 17.530 8.623 -8.277 1.00 91.44 164 GLU A C 1
ATOM 1251 O O . GLU A 1 164 ? 16.786 8.561 -7.302 1.00 91.44 164 GLU A O 1
ATOM 1256 N N . MET A 1 165 ? 17.789 7.552 -9.030 1.00 91.56 165 MET A N 1
ATOM 1257 C CA . MET A 1 165 ? 17.174 6.241 -8.805 1.00 91.56 165 MET A CA 1
ATOM 1258 C C . MET A 1 165 ? 17.693 5.579 -7.532 1.00 91.56 165 MET A C 1
ATOM 1260 O O . MET A 1 165 ? 16.909 5.042 -6.750 1.00 91.56 165 MET A O 1
ATOM 1264 N N . ALA A 1 166 ? 19.001 5.679 -7.285 1.00 93.12 166 ALA A N 1
ATOM 1265 C CA . ALA A 1 166 ? 19.604 5.220 -6.041 1.00 93.12 166 ALA A CA 1
ATOM 1266 C C . ALA A 1 166 ? 18.980 5.918 -4.819 1.00 93.12 166 ALA A C 1
ATOM 1268 O O . ALA A 1 166 ? 18.765 5.277 -3.794 1.00 93.12 166 ALA A O 1
ATOM 1269 N N . GLY A 1 167 ? 18.620 7.202 -4.941 1.00 92.94 167 GLY A N 1
ATOM 1270 C CA . GLY A 1 167 ? 17.921 7.952 -3.893 1.00 92.94 167 GLY A CA 1
ATOM 1271 C C . GLY A 1 167 ? 16.471 7.515 -3.648 1.00 92.94 167 GLY A C 1
ATOM 1272 O O . GLY A 1 167 ? 15.973 7.673 -2.536 1.00 92.94 167 GLY A O 1
ATOM 1273 N N . LYS A 1 168 ? 15.793 6.938 -4.647 1.00 91.81 168 LYS A N 1
ATOM 1274 C CA . LYS A 1 168 ? 14.403 6.457 -4.533 1.00 91.81 168 LYS A CA 1
ATOM 1275 C C . LYS A 1 168 ? 14.296 5.077 -3.875 1.00 91.81 168 LYS A C 1
ATOM 1277 O O . LYS A 1 168 ? 13.287 4.790 -3.240 1.00 91.81 168 LYS A O 1
ATOM 1282 N N . LEU A 1 169 ? 15.321 4.231 -3.991 1.00 93.75 169 LEU A N 1
ATOM 1283 C CA . LEU A 1 169 ? 15.309 2.870 -3.436 1.00 93.75 169 LEU A CA 1
ATOM 1284 C C . LEU A 1 169 ? 15.003 2.805 -1.927 1.00 93.75 169 LEU A C 1
ATOM 1286 O O . LEU A 1 169 ? 14.110 2.043 -1.554 1.00 93.75 169 LEU A O 1
ATOM 1290 N N . PRO A 1 170 ? 15.668 3.593 -1.054 1.00 94.75 170 PRO A N 1
ATOM 1291 C CA . PRO A 1 170 ? 15.346 3.603 0.371 1.00 94.75 170 PRO A CA 1
ATOM 1292 C C . PRO A 1 170 ? 13.901 4.016 0.647 1.00 94.75 170 PRO A C 1
ATOM 1294 O O . PRO A 1 170 ? 13.273 3.455 1.536 1.00 94.75 170 PRO A O 1
ATOM 1297 N N . VAL A 1 171 ? 13.358 4.961 -0.129 1.00 93.00 171 VAL A N 1
ATOM 1298 C CA . VAL A 1 171 ? 11.968 5.415 0.021 1.00 93.00 171 VAL A CA 1
ATOM 1299 C C . VAL A 1 171 ? 11.007 4.260 -0.242 1.00 93.00 171 VAL A C 1
ATOM 1301 O O . VAL A 1 171 ? 10.158 3.992 0.597 1.00 93.00 171 VAL A O 1
ATOM 1304 N N . LEU A 1 172 ? 11.191 3.525 -1.344 1.00 94.12 172 LEU A N 1
ATOM 1305 C CA . LEU A 1 172 ? 10.351 2.371 -1.680 1.00 94.12 172 LEU A CA 1
ATOM 1306 C C . LEU A 1 172 ? 10.440 1.262 -0.622 1.00 94.12 172 LEU A C 1
ATOM 1308 O O . LEU A 1 172 ? 9.416 0.715 -0.228 1.00 94.12 172 LEU A O 1
ATOM 1312 N N . LEU A 1 173 ? 11.645 0.959 -0.125 1.00 96.12 173 LEU A N 1
ATOM 1313 C CA . LEU A 1 173 ? 11.839 -0.025 0.948 1.00 96.12 173 LEU A CA 1
ATOM 1314 C C . LEU A 1 173 ? 11.145 0.395 2.250 1.00 96.12 173 LEU A C 1
ATOM 1316 O O . LEU A 1 173 ? 10.520 -0.435 2.907 1.00 96.12 173 LEU A O 1
ATOM 1320 N N . HIS A 1 174 ? 11.224 1.675 2.617 1.00 95.88 174 HIS A N 1
ATOM 1321 C CA . HIS A 1 174 ? 10.508 2.193 3.780 1.00 95.88 174 HIS A CA 1
ATOM 1322 C C . HIS A 1 174 ? 8.994 2.132 3.587 1.00 95.88 174 HIS A C 1
ATOM 1324 O O . HIS A 1 174 ? 8.303 1.692 4.498 1.00 95.88 174 HIS A O 1
ATOM 1330 N N . THR A 1 175 ? 8.484 2.470 2.399 1.00 95.12 175 THR A N 1
ATOM 1331 C CA . THR A 1 175 ? 7.055 2.340 2.084 1.00 95.12 175 THR A CA 1
ATOM 1332 C C . THR A 1 175 ? 6.572 0.900 2.233 1.00 95.12 175 THR A C 1
ATOM 1334 O O . THR A 1 175 ? 5.552 0.677 2.870 1.00 95.12 175 THR A O 1
ATOM 1337 N N . VAL A 1 176 ? 7.313 -0.081 1.709 1.00 96.75 176 VAL A N 1
ATOM 1338 C CA . VAL A 1 176 ? 6.992 -1.511 1.873 1.00 96.75 176 VAL A CA 1
ATOM 1339 C C . VAL A 1 176 ? 6.899 -1.890 3.352 1.00 96.75 176 VAL A C 1
ATOM 1341 O O . V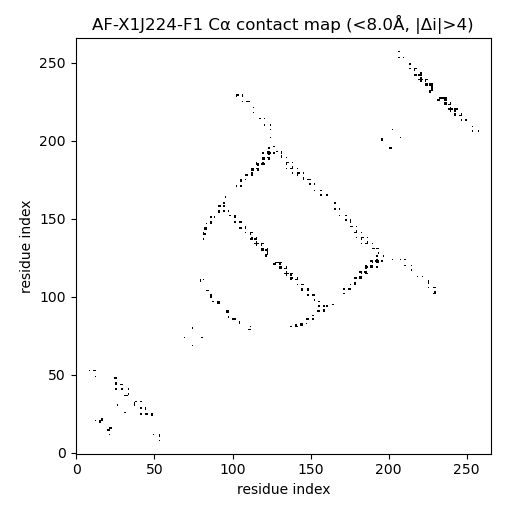AL A 1 176 ? 5.929 -2.510 3.773 1.00 96.75 176 VAL A O 1
ATOM 1344 N N . ASN A 1 177 ? 7.877 -1.472 4.154 1.00 97.00 177 ASN A N 1
ATOM 1345 C CA . ASN A 1 177 ? 7.885 -1.752 5.585 1.00 97.00 177 ASN A CA 1
ATOM 1346 C C . ASN A 1 177 ? 6.731 -1.061 6.330 1.00 97.00 177 ASN A C 1
ATOM 1348 O O . ASN A 1 177 ? 6.139 -1.644 7.226 1.00 97.00 177 ASN A O 1
ATOM 1352 N N . ASP A 1 178 ? 6.387 0.176 5.973 1.00 96.50 178 ASP A N 1
ATOM 1353 C CA . ASP A 1 178 ? 5.267 0.883 6.599 1.00 96.50 178 ASP A CA 1
ATOM 1354 C C . ASP A 1 178 ? 3.909 0.255 6.239 1.00 96.50 178 ASP A C 1
ATOM 1356 O O . ASP A 1 178 ? 3.004 0.258 7.071 1.00 96.50 178 ASP A O 1
ATOM 1360 N N . LEU A 1 179 ? 3.765 -0.320 5.039 1.00 96.44 179 LEU A N 1
ATOM 1361 C CA . LEU A 1 179 ? 2.556 -1.043 4.628 1.00 96.44 179 LEU A CA 1
ATOM 1362 C C . LEU A 1 179 ? 2.383 -2.378 5.359 1.00 96.44 179 LEU A C 1
ATOM 1364 O O . LEU A 1 179 ? 1.261 -2.705 5.740 1.00 96.44 179 LEU A O 1
ATOM 1368 N N . GLU A 1 180 ? 3.465 -3.121 5.590 1.00 97.12 180 GLU A N 1
ATOM 1369 C CA . GLU A 1 180 ? 3.416 -4.330 6.426 1.00 97.12 180 GLU A CA 1
ATOM 1370 C C . GLU A 1 180 ? 2.991 -3.982 7.859 1.00 97.12 180 GLU A C 1
ATOM 1372 O O . GLU A 1 180 ? 2.029 -4.548 8.373 1.00 97.12 180 GLU A O 1
ATOM 1377 N N . ARG A 1 181 ? 3.548 -2.912 8.437 1.00 97.62 181 ARG A N 1
ATOM 1378 C CA . ARG A 1 181 ? 3.157 -2.452 9.778 1.00 97.62 181 ARG A CA 1
ATOM 1379 C C . ARG A 1 181 ? 1.680 -2.073 9.886 1.00 97.62 181 ARG A C 1
ATOM 1381 O O . ARG A 1 181 ? 1.092 -2.171 10.964 1.00 97.62 181 ARG A O 1
ATOM 1388 N N . VAL A 1 182 ? 1.065 -1.602 8.800 1.00 96.69 182 VAL A N 1
ATOM 1389 C CA . VAL A 1 182 ? -0.387 -1.370 8.755 1.00 96.69 182 VAL A CA 1
ATOM 1390 C C . VAL A 1 182 ? -1.149 -2.692 8.862 1.00 96.69 182 VAL A C 1
ATOM 1392 O O . VAL A 1 182 ? -2.114 -2.753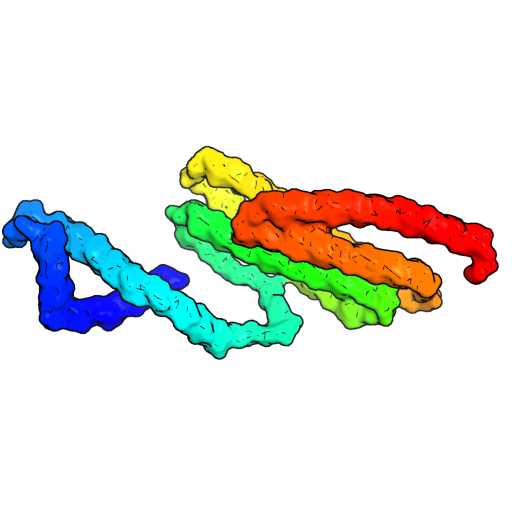 9.628 1.00 96.69 182 VAL A O 1
ATOM 1395 N N . ALA A 1 183 ? -0.740 -3.726 8.122 1.00 96.00 183 ALA A N 1
ATOM 1396 C CA . ALA A 1 183 ? -1.362 -5.049 8.186 1.00 96.00 183 ALA A CA 1
ATOM 1397 C C . ALA A 1 183 ? -1.200 -5.674 9.583 1.00 96.00 183 ALA A C 1
ATOM 1399 O O . ALA A 1 183 ? -2.193 -6.100 10.173 1.00 96.00 183 ALA A O 1
ATOM 1400 N N . ASP A 1 184 ? -0.020 -5.561 10.193 1.00 97.38 184 ASP A N 1
ATOM 1401 C CA . ASP A 1 184 ? 0.214 -5.939 11.593 1.00 97.38 184 ASP A CA 1
ATOM 1402 C C . ASP A 1 184 ? -0.744 -5.229 12.556 1.00 97.38 184 ASP A C 1
ATOM 1404 O O . ASP A 1 184 ? -1.306 -5.813 13.491 1.00 97.38 184 ASP A O 1
ATOM 1408 N N . HIS A 1 185 ? -0.953 -3.924 12.372 1.00 97.50 185 HIS A N 1
ATOM 1409 C CA . HIS A 1 185 ? -1.907 -3.175 13.184 1.00 97.50 185 HIS A CA 1
ATOM 1410 C C . HIS A 1 185 ? -3.351 -3.635 12.951 1.00 97.50 185 HIS A C 1
ATOM 1412 O O . HIS A 1 185 ? -4.128 -3.669 13.909 1.00 97.50 185 HIS A O 1
ATOM 1418 N N . ALA A 1 186 ? -3.710 -4.052 11.737 1.00 97.75 186 ALA A N 1
ATOM 1419 C CA . ALA A 1 186 ? -5.002 -4.669 11.462 1.00 97.75 186 ALA A CA 1
ATOM 1420 C C . ALA A 1 186 ? -5.167 -6.006 12.209 1.00 97.75 186 ALA A C 1
ATOM 1422 O O . ALA A 1 186 ? -6.205 -6.213 12.846 1.00 97.75 186 ALA A O 1
ATOM 1423 N N . VAL A 1 187 ? -4.135 -6.859 12.243 1.00 97.88 187 VAL A N 1
ATOM 1424 C CA . VAL A 1 187 ? -4.133 -8.097 13.047 1.00 97.88 187 VAL A CA 1
ATOM 1425 C C . VAL A 1 187 ? -4.376 -7.775 14.521 1.00 97.88 187 VAL A C 1
ATOM 1427 O O . VAL A 1 187 ? -5.325 -8.294 15.113 1.00 97.88 187 VAL A O 1
ATOM 1430 N N . ASN A 1 188 ? -3.626 -6.829 15.092 1.00 98.25 188 ASN A N 1
ATOM 1431 C CA . ASN A 1 188 ? -3.800 -6.397 16.484 1.00 98.25 188 ASN A CA 1
ATOM 1432 C C . ASN A 1 188 ? -5.236 -5.915 16.789 1.00 98.25 188 ASN A C 1
ATOM 1434 O O . ASN A 1 188 ? -5.791 -6.200 17.855 1.00 98.25 188 ASN A O 1
ATOM 1438 N N . ILE A 1 189 ? -5.863 -5.188 15.858 1.00 97.44 189 ILE A N 1
ATOM 1439 C CA . ILE A 1 189 ? -7.258 -4.738 15.974 1.00 97.44 189 ILE A CA 1
ATOM 1440 C C . ILE A 1 189 ? -8.224 -5.935 15.911 1.00 97.44 189 ILE A C 1
ATOM 1442 O O . ILE A 1 189 ? -9.165 -6.004 16.705 1.00 97.44 189 ILE A O 1
ATOM 1446 N N . SER A 1 190 ? -7.983 -6.915 15.037 1.00 97.50 190 SER A N 1
ATOM 1447 C CA . SER A 1 190 ? -8.802 -8.134 14.944 1.00 97.50 190 SER A CA 1
ATOM 1448 C C . SER A 1 190 ? -8.735 -8.999 16.215 1.00 97.50 190 SER A C 1
ATOM 1450 O O . SER A 1 190 ? -9.731 -9.605 16.626 1.00 97.50 190 SER A O 1
ATOM 1452 N N . GLU A 1 191 ? -7.603 -8.996 16.923 1.00 97.19 191 GLU A N 1
ATOM 1453 C CA . GLU A 1 191 ? -7.489 -9.646 18.229 1.00 97.19 191 GLU A CA 1
ATOM 1454 C C . GLU A 1 191 ? -8.314 -8.924 19.302 1.00 97.19 191 GLU A C 1
ATOM 1456 O O . GLU A 1 191 ? -8.928 -9.568 20.160 1.00 97.19 191 GLU A O 1
ATOM 1461 N N . ILE A 1 192 ? -8.359 -7.584 19.262 1.00 96.31 192 ILE A N 1
ATOM 1462 C CA . ILE A 1 192 ? -9.252 -6.792 20.123 1.00 96.31 192 ILE A CA 1
ATOM 1463 C C . ILE A 1 192 ? -10.711 -7.166 19.833 1.00 96.31 192 ILE A C 1
ATOM 1465 O O . ILE A 1 192 ? -11.464 -7.397 20.781 1.00 96.31 192 ILE A O 1
ATOM 1469 N N . ALA A 1 193 ? -11.095 -7.289 18.556 1.00 96.62 193 ALA A N 1
ATOM 1470 C CA . ALA A 1 193 ? -12.430 -7.749 18.165 1.00 96.62 193 ALA A CA 1
ATOM 1471 C C . ALA A 1 193 ? -12.740 -9.132 18.745 1.00 96.62 193 ALA A C 1
ATOM 1473 O O . ALA A 1 193 ? -13.773 -9.321 19.382 1.00 96.62 193 ALA A O 1
ATOM 1474 N N . THR A 1 194 ? -11.815 -10.083 18.594 1.00 97.12 194 THR A N 1
ATOM 1475 C CA . THR A 1 194 ? -11.963 -11.447 19.118 1.00 97.12 194 THR A CA 1
ATOM 1476 C C . THR A 1 194 ? -12.237 -11.433 20.621 1.00 97.12 194 THR A C 1
ATOM 1478 O O . THR A 1 194 ? -13.226 -12.011 21.072 1.00 97.12 194 THR A O 1
ATOM 1481 N N . ARG A 1 195 ? -11.422 -10.701 21.397 1.00 97.00 195 ARG A N 1
ATOM 1482 C CA . ARG A 1 195 ? -11.605 -10.577 22.853 1.00 97.00 195 ARG A CA 1
ATOM 1483 C C . ARG A 1 195 ? -12.953 -9.958 23.216 1.00 97.00 195 ARG A C 1
ATOM 1485 O O . ARG A 1 195 ? -13.633 -10.495 24.088 1.00 97.00 195 ARG A O 1
ATOM 1492 N N . LYS A 1 196 ? -13.349 -8.874 22.541 1.00 95.56 196 LYS A N 1
ATOM 1493 C CA . LYS A 1 196 ? -14.647 -8.210 22.742 1.00 95.56 196 LYS A CA 1
ATOM 1494 C C . LYS A 1 196 ? -15.806 -9.187 22.519 1.00 95.56 196 LYS A C 1
ATOM 1496 O O . LYS A 1 196 ? -16.693 -9.284 23.367 1.00 95.56 196 LYS A O 1
ATOM 1501 N N . ILE A 1 197 ? -15.789 -9.927 21.407 1.00 95.56 197 ILE A N 1
ATOM 1502 C CA . ILE A 1 197 ? -16.842 -10.893 21.057 1.00 95.56 197 ILE A CA 1
ATOM 1503 C C . ILE A 1 197 ? -16.893 -12.027 22.089 1.00 95.56 197 ILE A C 1
ATOM 1505 O O . ILE A 1 197 ? -17.971 -12.376 22.574 1.00 95.56 197 ILE A O 1
ATOM 1509 N N . ASP A 1 198 ? -15.741 -12.596 22.450 1.00 96.50 198 ASP A N 1
ATOM 1510 C CA . ASP A 1 198 ? -15.654 -13.717 23.392 1.00 96.50 198 ASP A CA 1
ATOM 1511 C C . ASP A 1 198 ? -16.134 -13.329 24.799 1.00 96.50 198 ASP A C 1
ATOM 1513 O O . ASP A 1 198 ? -16.815 -14.112 25.467 1.00 96.50 198 ASP A O 1
ATOM 1517 N N . GLN A 1 199 ? -15.839 -12.100 25.230 1.00 96.81 199 GLN A N 1
ATOM 1518 C CA . GLN A 1 199 ? -16.267 -11.549 26.520 1.00 96.81 199 GLN A CA 1
ATOM 1519 C C . GLN A 1 199 ? -17.689 -10.967 26.489 1.00 96.81 199 GLN A C 1
ATOM 1521 O O . GLN A 1 199 ? -18.217 -10.592 27.534 1.00 96.81 199 GLN A O 1
ATOM 1526 N N . ARG A 1 200 ? -18.342 -10.954 25.316 1.00 94.69 200 ARG A N 1
ATOM 1527 C CA . ARG A 1 200 ? -19.675 -10.369 25.086 1.00 94.69 200 ARG A CA 1
ATOM 1528 C C . ARG A 1 200 ? -19.744 -8.892 25.476 1.00 94.69 200 ARG A C 1
ATOM 1530 O O . ARG A 1 200 ? -20.763 -8.417 25.978 1.00 94.69 200 ARG A O 1
ATOM 1537 N N . GLU A 1 201 ? -18.654 -8.177 25.241 1.00 92.81 201 GLU A N 1
ATOM 1538 C CA . GLU A 1 201 ? -18.580 -6.739 25.446 1.00 92.81 201 GLU A CA 1
ATOM 1539 C C . GLU A 1 201 ? -19.145 -5.994 24.233 1.00 92.81 201 GLU A C 1
ATOM 1541 O O . GLU A 1 201 ? -19.105 -6.460 23.089 1.00 92.81 201 GLU A O 1
ATOM 1546 N N . SER A 1 202 ? -19.678 -4.799 24.473 1.00 90.44 202 SER A N 1
ATOM 1547 C CA . SER A 1 202 ? -20.203 -3.932 23.421 1.00 90.44 202 SER A CA 1
ATOM 1548 C C . SER A 1 202 ? -19.704 -2.510 23.614 1.00 90.44 202 SER A C 1
ATOM 1550 O O . SER A 1 202 ? -19.506 -2.047 24.737 1.00 90.44 202 SER A O 1
ATOM 1552 N N . PHE A 1 203 ? -19.472 -1.820 22.500 1.00 90.19 203 PHE A N 1
ATOM 1553 C CA . PHE A 1 203 ? -19.205 -0.391 22.533 1.00 90.19 203 PHE A CA 1
ATOM 1554 C C . PHE A 1 203 ? -20.510 0.370 22.750 1.00 90.19 203 PHE A C 1
ATOM 1556 O O . PHE A 1 203 ? -21.569 -0.052 22.282 1.00 90.19 203 PHE A O 1
ATOM 1563 N N . SER A 1 204 ? -20.423 1.524 23.415 1.00 92.25 204 SER A N 1
ATOM 1564 C CA . SER A 1 204 ? -21.556 2.445 23.468 1.00 92.25 204 SER A CA 1
ATOM 1565 C C . SER A 1 204 ? -21.883 2.960 22.054 1.00 92.25 204 SER A C 1
ATOM 1567 O O . SER A 1 204 ? -20.983 3.019 21.205 1.00 92.25 204 SER A O 1
ATOM 1569 N N . PRO A 1 205 ? -23.134 3.370 21.777 1.00 91.88 205 PRO A N 1
ATOM 1570 C CA . PRO A 1 205 ? -23.511 3.917 20.472 1.00 91.88 205 PRO A CA 1
ATOM 1571 C C . PRO A 1 205 ? -22.632 5.095 20.025 1.00 91.88 205 PRO A C 1
ATOM 1573 O O . PRO A 1 205 ? -22.297 5.214 18.848 1.00 91.88 205 PRO A O 1
ATOM 1576 N N . GLU A 1 206 ? -22.203 5.939 20.966 1.00 93.75 206 GLU A N 1
ATOM 1577 C CA . GLU A 1 206 ? -21.292 7.056 20.709 1.00 93.75 206 GLU A CA 1
ATOM 1578 C C . GLU A 1 206 ? -19.912 6.554 20.282 1.00 93.75 206 GLU A C 1
ATOM 1580 O O . GLU A 1 206 ? -19.378 7.023 19.282 1.00 93.75 206 GLU A O 1
ATOM 1585 N N . ALA A 1 207 ? -19.352 5.569 20.994 1.00 93.62 207 ALA A N 1
ATOM 1586 C CA . ALA A 1 207 ? -18.058 4.980 20.655 1.00 93.62 207 ALA A CA 1
ATOM 1587 C C . ALA A 1 207 ? -18.085 4.295 19.276 1.00 93.62 207 ALA A C 1
ATOM 1589 O O . ALA A 1 207 ? -17.143 4.433 18.499 1.00 93.62 207 ALA A O 1
ATOM 1590 N N . ALA A 1 208 ? -19.177 3.605 18.938 1.00 92.75 208 ALA A N 1
ATOM 1591 C CA . ALA A 1 208 ? -19.354 3.015 17.613 1.00 92.75 208 ALA A CA 1
ATOM 1592 C C . ALA A 1 208 ? -19.391 4.087 16.503 1.00 92.75 208 ALA A C 1
ATOM 1594 O O . ALA A 1 208 ? -18.792 3.901 15.441 1.00 92.75 208 ALA A O 1
ATOM 1595 N N . GLY A 1 209 ? -20.041 5.228 16.762 1.00 94.75 209 GLY A N 1
ATOM 1596 C CA . GLY A 1 209 ? -20.040 6.383 15.860 1.00 94.75 209 GLY A CA 1
ATOM 1597 C C . GLY A 1 209 ? -18.655 7.018 15.693 1.00 94.75 209 GLY A C 1
ATOM 1598 O O . GLY A 1 209 ? -18.257 7.333 14.573 1.00 94.75 209 GLY A O 1
ATOM 1599 N N . GLU A 1 210 ? -17.895 7.150 16.782 1.00 96.06 210 GLU A N 1
ATOM 1600 C CA . GLU A 1 210 ? -16.507 7.640 16.777 1.00 96.06 210 GLU A CA 1
ATOM 1601 C C . GLU A 1 210 ? -15.594 6.736 15.925 1.00 96.06 210 GLU A C 1
ATOM 1603 O O . GLU A 1 210 ? -14.856 7.230 15.070 1.00 96.06 210 GLU A O 1
ATOM 1608 N N . ILE A 1 211 ? -15.700 5.410 16.082 1.00 94.44 211 ILE A N 1
ATOM 1609 C CA . ILE A 1 211 ? -14.961 4.428 15.266 1.00 94.44 211 ILE A CA 1
ATOM 1610 C C . ILE A 1 211 ? -15.317 4.576 13.780 1.00 94.44 211 ILE A C 1
ATOM 1612 O O . ILE A 1 211 ? -14.424 4.609 12.932 1.00 94.44 211 ILE A O 1
ATOM 1616 N N . ALA A 1 212 ? -16.607 4.700 13.448 1.00 93.75 212 ALA A N 1
ATOM 1617 C CA . ALA A 1 212 ? -17.050 4.868 12.064 1.00 93.75 212 ALA A CA 1
ATOM 1618 C C . ALA A 1 212 ? -16.514 6.166 11.436 1.00 93.75 212 ALA A C 1
ATOM 1620 O O . ALA A 1 212 ? -16.035 6.141 10.304 1.00 93.75 212 ALA A O 1
ATOM 1621 N N . ALA A 1 213 ? -16.526 7.274 12.181 1.00 96.00 213 ALA A N 1
ATOM 1622 C CA . ALA A 1 213 ? -15.973 8.539 11.710 1.00 96.00 213 ALA A CA 1
ATOM 1623 C C . ALA A 1 213 ? -14.458 8.444 11.464 1.00 96.00 213 ALA A C 1
ATOM 1625 O O . ALA A 1 213 ? -13.971 8.930 10.444 1.00 96.00 213 ALA A O 1
ATOM 1626 N N . MET A 1 214 ? -13.710 7.800 12.370 1.00 95.12 214 MET A N 1
ATOM 1627 C CA . MET A 1 214 ? -12.264 7.606 12.209 1.00 95.12 214 MET A CA 1
ATOM 1628 C C . MET A 1 214 ? -11.943 6.747 10.986 1.00 95.12 214 MET A C 1
ATOM 1630 O O . MET A 1 214 ? -11.051 7.096 10.218 1.00 95.12 214 MET A O 1
ATOM 1634 N N . ARG A 1 215 ? -12.703 5.667 10.764 1.00 94.31 215 ARG A N 1
ATOM 1635 C CA . ARG A 1 215 ? -12.597 4.834 9.559 1.00 94.31 215 ARG A CA 1
ATOM 1636 C C . ARG A 1 215 ? -12.794 5.654 8.287 1.00 94.31 215 ARG A C 1
ATOM 1638 O O . ARG A 1 215 ? -12.020 5.510 7.348 1.00 94.31 215 ARG A O 1
ATOM 1645 N N . ASP A 1 216 ? -13.823 6.497 8.243 1.00 95.44 216 ASP A N 1
ATOM 1646 C CA . ASP A 1 216 ? -14.139 7.282 7.046 1.00 95.44 216 ASP A CA 1
ATOM 1647 C C . ASP A 1 216 ? -13.037 8.294 6.719 1.00 95.44 216 ASP A C 1
ATOM 1649 O O . ASP A 1 216 ? -12.746 8.542 5.550 1.00 95.44 216 ASP A O 1
ATOM 1653 N N . GLU A 1 217 ? -12.401 8.868 7.738 1.00 97.19 217 GLU A N 1
ATOM 1654 C CA . GLU A 1 217 ? -11.263 9.767 7.552 1.00 97.19 217 GLU A CA 1
ATOM 1655 C C . GLU A 1 217 ? -9.989 9.015 7.139 1.00 97.19 217 GLU A C 1
ATOM 1657 O O . GLU A 1 217 ? -9.252 9.464 6.262 1.00 97.19 217 GLU A O 1
ATOM 1662 N N . LEU A 1 218 ? -9.772 7.828 7.706 1.00 94.94 218 LEU A N 1
ATOM 1663 C CA . LEU A 1 218 ? -8.666 6.940 7.361 1.00 94.94 218 LEU A CA 1
ATOM 1664 C C . LEU A 1 218 ? -8.754 6.441 5.914 1.00 94.94 218 LEU A C 1
ATOM 1666 O O . LEU A 1 218 ? -7.741 6.398 5.220 1.00 94.94 218 LEU A O 1
ATOM 1670 N N . ALA A 1 219 ? -9.960 6.129 5.434 1.00 93.19 219 ALA A N 1
ATOM 1671 C CA . ALA A 1 219 ? -10.193 5.723 4.051 1.00 93.19 219 ALA A CA 1
ATOM 1672 C C . ALA A 1 219 ? -9.773 6.816 3.054 1.00 93.19 219 ALA A C 1
ATOM 1674 O O . ALA A 1 219 ? -9.070 6.519 2.090 1.00 93.19 219 ALA A O 1
ATOM 1675 N N . LYS A 1 220 ? -10.117 8.084 3.326 1.00 95.62 220 LYS A N 1
ATOM 1676 C CA . LYS A 1 220 ? -9.689 9.223 2.492 1.00 95.62 220 LYS A CA 1
ATOM 1677 C C . LYS A 1 220 ? -8.171 9.384 2.489 1.00 95.62 220 LYS A C 1
ATOM 1679 O O . LYS A 1 220 ? -7.585 9.614 1.437 1.00 95.62 220 LYS A O 1
ATOM 1684 N N . MET A 1 221 ? -7.531 9.225 3.653 1.00 95.69 221 MET A N 1
ATOM 1685 C CA . MET A 1 221 ? -6.071 9.261 3.745 1.00 95.69 221 MET A CA 1
ATOM 1686 C C . MET A 1 221 ? -5.434 8.175 2.872 1.00 95.69 221 MET A C 1
ATOM 1688 O O . MET A 1 221 ? -4.490 8.466 2.145 1.00 95.69 221 MET A O 1
ATOM 1692 N N . PHE A 1 222 ? -5.965 6.949 2.905 1.00 92.88 222 PHE A N 1
ATOM 1693 C CA . PHE A 1 222 ? -5.491 5.857 2.053 1.00 92.88 222 PHE A CA 1
ATOM 1694 C C . PHE A 1 222 ? -5.677 6.144 0.563 1.00 92.88 222 PHE A C 1
ATOM 1696 O O . PHE A 1 222 ? -4.772 5.849 -0.212 1.00 92.88 222 PHE A O 1
ATOM 1703 N N . ASP A 1 223 ? -6.810 6.722 0.157 1.00 92.19 223 ASP A N 1
ATOM 1704 C CA . ASP A 1 223 ? -7.046 7.102 -1.241 1.00 92.19 223 ASP A CA 1
ATOM 1705 C C . ASP A 1 223 ? -5.996 8.121 -1.726 1.00 92.19 223 ASP A C 1
ATOM 1707 O O . ASP A 1 223 ? -5.416 7.949 -2.800 1.00 92.19 223 ASP A O 1
ATOM 1711 N N . ASP A 1 224 ? -5.684 9.137 -0.915 1.00 95.06 224 ASP A N 1
ATOM 1712 C CA . ASP A 1 224 ? -4.648 10.125 -1.242 1.00 95.06 224 ASP A CA 1
ATOM 1713 C C . ASP A 1 224 ? -3.224 9.531 -1.211 1.00 95.06 224 ASP A C 1
ATOM 1715 O O . ASP A 1 224 ? -2.400 9.876 -2.057 1.00 95.06 224 ASP A O 1
ATOM 1719 N N . VAL A 1 225 ? -2.915 8.616 -0.284 1.00 92.62 225 VAL A N 1
ATOM 1720 C CA . VAL A 1 225 ? -1.615 7.913 -0.248 1.00 92.62 225 VAL A CA 1
ATOM 1721 C C . VAL A 1 225 ? -1.432 7.037 -1.487 1.00 92.62 225 VAL A C 1
ATOM 1723 O O . VAL A 1 225 ? -0.370 7.066 -2.108 1.00 92.62 225 VAL A O 1
ATOM 1726 N N . LEU A 1 226 ? -2.465 6.291 -1.884 1.00 89.75 226 LEU A N 1
ATOM 1727 C CA . LEU A 1 226 ? -2.431 5.457 -3.085 1.00 89.75 226 LEU A CA 1
ATOM 1728 C C . LEU A 1 226 ? -2.218 6.302 -4.344 1.00 89.75 226 LEU A C 1
ATOM 1730 O O . LEU A 1 226 ? -1.362 5.958 -5.158 1.00 89.75 226 LEU A O 1
ATOM 1734 N N . ALA A 1 227 ? -2.925 7.429 -4.475 1.00 89.56 227 ALA A N 1
ATOM 1735 C CA . ALA A 1 227 ? -2.726 8.366 -5.581 1.00 89.56 227 ALA A CA 1
ATOM 1736 C C . ALA A 1 227 ? -1.307 8.966 -5.581 1.00 89.56 227 ALA A C 1
ATOM 1738 O O . ALA A 1 227 ? -0.666 9.065 -6.627 1.00 89.56 227 ALA A O 1
ATOM 1739 N N . ALA A 1 228 ? -0.772 9.310 -4.406 1.00 91.62 228 ALA A N 1
ATOM 1740 C CA . ALA A 1 228 ? 0.582 9.840 -4.282 1.00 91.62 228 ALA A CA 1
ATOM 1741 C C . ALA A 1 228 ? 1.657 8.838 -4.735 1.00 91.62 228 ALA A C 1
ATOM 1743 O O . ALA A 1 228 ? 2.625 9.237 -5.382 1.00 91.62 228 ALA A O 1
ATOM 1744 N N . ILE A 1 229 ? 1.492 7.549 -4.415 1.00 85.56 229 ILE A N 1
ATOM 1745 C CA . ILE A 1 229 ? 2.441 6.494 -4.801 1.00 85.56 229 ILE A CA 1
ATOM 1746 C C . ILE A 1 229 ? 2.291 6.141 -6.287 1.00 85.56 229 ILE A C 1
ATOM 1748 O O . ILE A 1 229 ? 3.297 6.042 -6.988 1.00 85.56 229 ILE A O 1
ATOM 1752 N N . ALA A 1 230 ? 1.057 5.966 -6.769 1.00 84.94 230 ALA A N 1
ATOM 1753 C CA . ALA A 1 230 ? 0.786 5.523 -8.135 1.00 84.94 230 ALA A CA 1
ATOM 1754 C C . ALA A 1 230 ? 1.123 6.593 -9.185 1.00 84.94 230 ALA A C 1
ATOM 1756 O O . ALA A 1 230 ? 1.775 6.290 -10.184 1.00 84.94 230 ALA A O 1
ATOM 1757 N N . ASP A 1 231 ? 0.725 7.844 -8.936 1.00 85.25 231 ASP A N 1
ATOM 1758 C CA . ASP A 1 231 ? 0.799 8.928 -9.924 1.00 85.25 231 ASP A CA 1
ATOM 1759 C C . ASP A 1 231 ? 1.930 9.930 -9.638 1.00 85.25 231 ASP A C 1
ATOM 1761 O O . ASP A 1 231 ? 2.069 10.933 -10.342 1.00 85.25 231 ASP A O 1
ATOM 1765 N N . GLN A 1 232 ? 2.734 9.693 -8.592 1.00 83.56 232 GLN A N 1
ATOM 1766 C CA . GLN A 1 232 ? 3.707 10.663 -8.065 1.00 83.56 232 GLN A CA 1
ATOM 1767 C C . GLN A 1 232 ? 3.052 12.023 -7.738 1.00 83.56 232 GLN A C 1
ATOM 1769 O O . GLN A 1 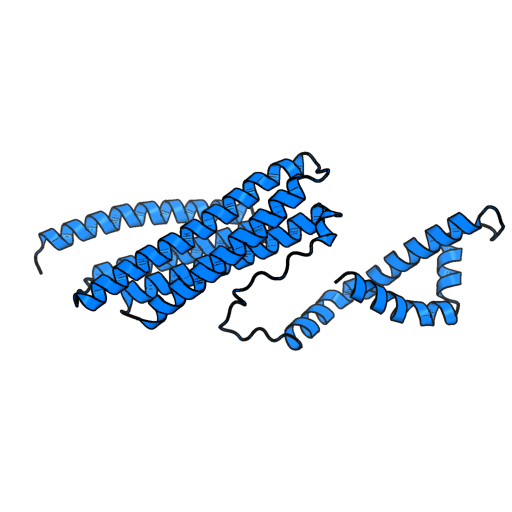232 ? 3.676 13.085 -7.846 1.00 83.56 232 GLN A O 1
ATOM 1774 N N . ASP A 1 233 ? 1.776 11.997 -7.329 1.00 91.12 233 ASP A N 1
ATOM 1775 C CA . ASP A 1 233 ? 0.990 13.191 -7.025 1.00 91.12 233 ASP A CA 1
ATOM 1776 C C . ASP A 1 233 ? 1.389 13.784 -5.662 1.00 91.12 233 ASP A C 1
ATOM 1778 O O . ASP A 1 233 ? 0.923 13.391 -4.589 1.00 91.12 233 ASP A O 1
ATOM 1782 N N . THR A 1 234 ? 2.248 14.802 -5.711 1.00 93.75 234 THR A N 1
ATOM 1783 C CA . THR A 1 234 ? 2.678 15.557 -4.522 1.00 93.75 234 THR A CA 1
ATOM 1784 C C . THR A 1 234 ? 1.537 16.309 -3.830 1.00 93.75 234 THR A C 1
ATOM 1786 O O . THR A 1 234 ? 1.588 16.517 -2.616 1.00 93.75 234 THR A O 1
ATOM 1789 N N . ALA A 1 235 ? 0.486 16.697 -4.559 1.00 96.00 235 ALA A N 1
ATOM 1790 C CA . ALA A 1 235 ? -0.683 17.329 -3.962 1.00 96.00 235 ALA A CA 1
ATOM 1791 C C . ALA A 1 235 ? -1.516 16.305 -3.182 1.00 96.00 235 ALA A C 1
ATOM 1793 O O . ALA A 1 235 ? -2.005 16.638 -2.102 1.00 96.00 235 ALA A O 1
ATOM 1794 N N . ALA A 1 236 ? -1.640 15.071 -3.679 1.00 95.25 236 ALA A N 1
ATOM 1795 C CA . ALA A 1 236 ? -2.246 13.968 -2.931 1.00 95.25 236 ALA A CA 1
ATOM 1796 C C . ALA A 1 236 ? -1.472 13.669 -1.643 1.00 95.25 236 ALA A C 1
ATOM 1798 O O . ALA A 1 236 ? -2.070 13.639 -0.568 1.00 95.25 236 ALA A O 1
ATOM 1799 N N . ALA A 1 237 ? -0.137 13.610 -1.703 1.00 94.19 237 ALA A N 1
ATOM 1800 C CA . ALA A 1 237 ? 0.692 13.448 -0.506 1.00 94.19 237 ALA A CA 1
ATOM 1801 C C . ALA A 1 237 ? 0.432 14.553 0.542 1.00 94.19 237 ALA A C 1
ATOM 1803 O O . ALA A 1 237 ? 0.307 14.283 1.737 1.00 94.19 237 ALA A O 1
ATOM 1804 N N . GLN A 1 238 ? 0.282 15.808 0.106 1.00 96.44 238 GLN A N 1
ATOM 1805 C CA . GLN A 1 238 ? -0.003 16.924 1.011 1.00 96.44 238 GLN A CA 1
ATOM 1806 C C . GLN A 1 238 ? -1.412 16.859 1.630 1.00 96.44 238 GLN A C 1
ATOM 1808 O O . GLN A 1 238 ? -1.603 17.268 2.784 1.00 96.44 238 GLN A O 1
ATOM 1813 N N . ARG A 1 239 ? -2.404 16.351 0.887 1.00 97.38 239 ARG A N 1
ATOM 1814 C CA . ARG A 1 239 ? -3.751 16.100 1.419 1.00 97.38 239 ARG A CA 1
ATOM 1815 C C . ARG A 1 239 ? -3.750 14.944 2.420 1.00 97.38 239 ARG A C 1
ATOM 1817 O O . ARG A 1 239 ? -4.329 15.107 3.493 1.00 97.38 239 ARG A O 1
ATOM 1824 N N . ALA A 1 240 ? -2.997 13.871 2.169 1.00 96.19 240 ALA A N 1
ATOM 1825 C CA . ALA A 1 240 ? -2.819 12.777 3.127 1.00 96.19 240 ALA A CA 1
ATOM 1826 C C . ALA A 1 240 ? -2.294 13.272 4.492 1.00 96.19 240 ALA A C 1
ATOM 1828 O O . ALA A 1 240 ? -2.862 12.930 5.526 1.00 96.19 240 ALA A O 1
ATOM 1829 N N . LEU A 1 241 ? -1.309 14.181 4.514 1.00 96.44 241 LEU A N 1
ATOM 1830 C CA . LEU A 1 241 ? -0.824 14.815 5.759 1.00 96.44 241 LEU A CA 1
ATOM 1831 C C . LEU A 1 241 ? -1.901 15.651 6.478 1.00 96.44 241 LEU A C 1
ATOM 1833 O O . LEU A 1 241 ? -1.909 15.800 7.706 1.00 96.44 241 LEU A O 1
ATOM 1837 N N . THR A 1 242 ? -2.839 16.217 5.718 1.00 97.62 242 THR A N 1
ATOM 1838 C CA . THR A 1 242 ? -3.983 16.941 6.287 1.00 97.62 242 THR A CA 1
ATOM 1839 C C . THR A 1 242 ? -4.960 15.973 6.954 1.00 97.62 242 THR A C 1
ATOM 1841 O O . THR A 1 242 ? -5.478 16.284 8.030 1.00 97.62 242 THR A O 1
ATOM 1844 N N . HIS A 1 243 ? -5.186 14.801 6.356 1.00 97.75 243 HIS A N 1
ATOM 1845 C CA . HIS A 1 243 ? -5.975 13.720 6.949 1.00 97.75 243 HIS A CA 1
ATOM 1846 C C . HIS A 1 243 ? -5.302 13.143 8.204 1.00 97.75 243 HIS A C 1
ATOM 1848 O O . HIS A 1 243 ? -5.964 13.012 9.231 1.00 97.75 243 HIS A O 1
ATOM 1854 N N . GLU A 1 244 ? -3.982 12.934 8.202 1.00 96.88 244 GLU A N 1
ATOM 1855 C CA . GLU A 1 244 ? -3.217 12.531 9.396 1.00 96.88 244 GLU A CA 1
ATOM 1856 C C . GLU A 1 244 ? -3.442 13.509 10.565 1.00 96.88 244 GLU A C 1
ATOM 1858 O O . GLU A 1 244 ? -3.783 13.126 11.687 1.00 96.88 244 GLU A O 1
ATOM 1863 N N . SER A 1 245 ? -3.340 14.811 10.290 1.00 97.69 245 SER A N 1
ATOM 1864 C CA . SER A 1 245 ? -3.582 15.858 11.289 1.00 97.69 245 SER A CA 1
ATOM 1865 C C . SER A 1 245 ? -5.025 15.871 11.815 1.00 97.69 245 SER A C 1
ATOM 1867 O O . SER A 1 245 ? -5.273 16.351 12.926 1.00 97.69 245 SER A O 1
ATOM 1869 N N . GLN A 1 246 ? -5.999 15.419 11.021 1.00 97.75 246 GLN A N 1
ATOM 1870 C CA . GLN A 1 246 ? -7.389 15.257 11.453 1.00 97.75 246 GLN A CA 1
ATOM 1871 C C . GLN A 1 246 ? -7.555 14.001 12.310 1.00 97.75 246 GLN A C 1
ATOM 1873 O O . GLN A 1 246 ? -8.107 14.104 13.403 1.00 97.75 246 GLN A O 1
ATOM 1878 N N . LEU A 1 247 ? -6.994 12.866 11.891 1.00 97.31 247 LEU A N 1
ATOM 1879 C CA . LEU A 1 247 ? -6.994 11.614 12.653 1.00 97.31 247 LEU A CA 1
ATOM 1880 C C . LEU A 1 247 ? -6.362 11.786 14.041 1.00 97.31 247 LEU A C 1
ATOM 1882 O O . LEU A 1 247 ? -6.947 11.359 15.035 1.00 97.31 247 LEU A O 1
ATOM 1886 N N . ASN A 1 248 ? -5.237 12.502 14.139 1.00 97.69 248 ASN A N 1
ATOM 1887 C CA . ASN A 1 248 ? -4.591 12.817 15.418 1.00 97.69 248 ASN A CA 1
ATOM 1888 C C . ASN A 1 248 ? -5.511 13.621 16.354 1.00 97.69 248 ASN A C 1
ATOM 1890 O O . ASN A 1 248 ? -5.581 13.357 17.556 1.00 97.69 248 ASN A O 1
ATOM 1894 N N . ARG A 1 249 ? -6.268 14.583 15.810 1.00 98.06 249 ARG A N 1
ATOM 1895 C CA . ARG A 1 249 ? -7.263 15.343 16.585 1.00 98.06 249 ARG A CA 1
ATOM 1896 C C . ARG A 1 249 ? -8.424 14.455 17.027 1.00 98.06 249 ARG A C 1
ATOM 1898 O O . ARG A 1 249 ? -8.765 14.458 18.207 1.00 98.06 249 ARG A O 1
ATOM 1905 N N . MET A 1 250 ? -8.963 13.641 16.119 1.00 98.06 250 MET A N 1
ATOM 1906 C CA . MET A 1 250 ? -10.031 12.682 16.424 1.00 98.06 250 MET A CA 1
ATOM 1907 C C . MET A 1 250 ? -9.610 11.713 17.531 1.00 98.06 250 MET A C 1
ATOM 1909 O O . MET A 1 250 ? -10.370 11.490 18.467 1.00 98.06 250 MET A O 1
ATOM 1913 N N . GLN A 1 251 ? -8.378 11.199 17.495 1.00 96.81 251 GLN A N 1
ATOM 1914 C CA . GLN A 1 251 ? -7.835 10.338 18.546 1.00 96.81 251 GLN A CA 1
ATOM 1915 C C . GLN A 1 251 ? -7.850 11.031 19.921 1.00 96.81 251 GLN A C 1
ATOM 1917 O O . GLN A 1 251 ? -8.269 10.431 20.915 1.00 96.81 251 GLN A O 1
ATOM 1922 N N . MET A 1 252 ? -7.399 12.288 19.998 1.00 97.38 252 MET A N 1
ATOM 1923 C CA . MET A 1 252 ? -7.394 13.054 21.250 1.00 97.38 252 MET A CA 1
ATOM 1924 C C . MET A 1 252 ? -8.811 13.307 21.777 1.00 97.38 252 MET A C 1
ATOM 1926 O O . MET A 1 252 ? -9.055 13.168 22.981 1.00 97.38 252 MET A O 1
ATOM 1930 N N . ASP A 1 253 ? -9.735 13.665 20.890 1.00 97.50 253 ASP A N 1
ATOM 1931 C CA . ASP A 1 253 ? -11.115 13.980 21.247 1.00 97.50 253 ASP A CA 1
ATOM 1932 C C . ASP A 1 253 ? -11.885 12.724 21.670 1.00 97.50 253 ASP A C 1
ATOM 1934 O O . ASP A 1 253 ? -12.490 12.712 22.740 1.00 97.50 253 ASP A O 1
ATOM 1938 N N . PHE A 1 254 ? -11.779 11.624 20.923 1.00 96.38 254 PHE A N 1
ATOM 1939 C CA . PHE A 1 254 ? -12.465 10.368 21.246 1.00 96.38 254 PHE A CA 1
ATOM 1940 C C . PHE A 1 254 ? -11.919 9.724 22.517 1.00 96.38 2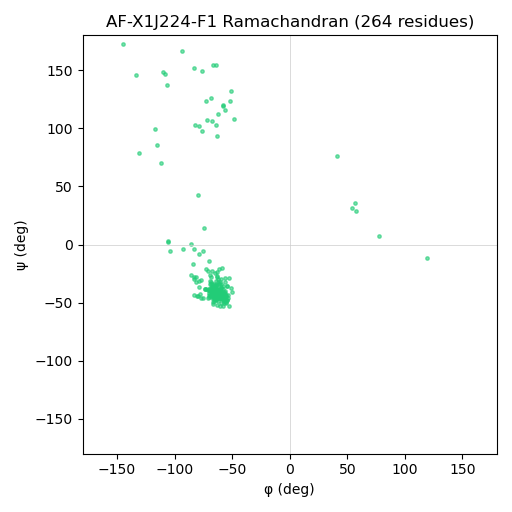54 PHE A C 1
ATOM 1942 O O . PHE A 1 254 ? -12.681 9.178 23.315 1.00 96.38 254 PHE A O 1
ATOM 1949 N N . ARG A 1 255 ? -10.615 9.862 22.790 1.00 95.69 255 ARG A N 1
ATOM 1950 C CA . ARG A 1 255 ? -10.044 9.439 24.075 1.00 95.69 255 ARG A CA 1
ATOM 1951 C C . ARG A 1 255 ? -10.650 10.216 25.243 1.00 95.69 255 ARG A C 1
ATOM 1953 O O . ARG A 1 255 ? -10.932 9.624 26.284 1.00 95.69 255 ARG A O 1
ATOM 1960 N N . ARG A 1 256 ? -10.856 11.526 25.088 1.00 95.69 256 ARG A N 1
ATOM 1961 C CA . ARG A 1 256 ? -11.498 12.364 26.111 1.00 95.69 256 ARG A CA 1
ATOM 1962 C C . ARG A 1 256 ? -12.961 11.976 26.295 1.00 95.69 256 ARG A C 1
ATOM 1964 O O . ARG A 1 256 ? -13.363 11.703 27.424 1.00 95.69 256 ARG A O 1
ATOM 1971 N N . SER A 1 257 ? -13.713 11.870 25.201 1.00 95.00 257 SER A N 1
ATOM 1972 C CA . SER A 1 257 ? -15.114 11.448 25.228 1.00 95.00 257 SER A CA 1
ATOM 1973 C C . SER A 1 257 ? -15.277 10.063 25.865 1.00 95.00 257 SER A C 1
ATOM 1975 O O . SER A 1 257 ? -16.193 9.862 26.657 1.00 95.00 257 SER A O 1
ATOM 1977 N N . HIS A 1 258 ? -14.355 9.124 25.625 1.00 93.31 258 HIS A N 1
ATOM 1978 C CA . HIS A 1 258 ? -14.351 7.820 26.291 1.00 93.31 258 HIS A CA 1
ATOM 1979 C C . HIS A 1 258 ? -14.176 7.925 27.815 1.00 93.31 258 HIS A C 1
ATOM 1981 O O . HIS A 1 258 ? -14.936 7.305 28.559 1.00 93.31 258 HIS A O 1
ATOM 1987 N N . VAL A 1 259 ? -13.230 8.739 28.300 1.00 94.25 259 VAL A N 1
ATOM 1988 C CA . VAL A 1 259 ? -13.039 8.969 29.746 1.00 94.25 259 VAL A CA 1
ATOM 1989 C C . VAL A 1 259 ? -14.281 9.604 30.376 1.00 94.25 259 VAL A C 1
ATOM 1991 O O . VAL A 1 259 ? -14.694 9.202 31.464 1.00 94.25 259 VAL A O 1
ATOM 1994 N N . GLU A 1 260 ? -14.911 10.557 29.691 1.00 93.19 260 GLU A N 1
ATOM 1995 C CA . GLU A 1 260 ? -16.162 11.161 30.154 1.00 93.19 260 GLU A CA 1
ATOM 1996 C C . GLU A 1 260 ? -17.299 10.138 30.246 1.00 93.19 260 GLU A C 1
ATOM 1998 O O . GLU A 1 260 ? -18.044 10.156 31.226 1.00 93.19 260 GLU A O 1
ATOM 2003 N N . ARG A 1 261 ? -17.414 9.215 29.278 1.00 92.44 261 ARG A N 1
ATOM 2004 C CA . ARG A 1 261 ? -18.400 8.121 29.318 1.00 92.44 261 ARG A CA 1
ATOM 2005 C C . ARG A 1 261 ? -18.179 7.201 30.520 1.00 92.44 261 ARG A C 1
ATOM 2007 O O . ARG A 1 261 ? -19.130 6.929 31.245 1.00 92.44 261 ARG A O 1
ATOM 2014 N N . LEU A 1 262 ? -16.935 6.803 30.800 1.00 89.25 262 LEU A N 1
ATOM 2015 C CA . LEU A 1 262 ? -16.609 5.983 31.979 1.00 89.25 262 LEU A CA 1
ATOM 2016 C C . LEU A 1 262 ? -16.995 6.667 33.302 1.00 89.25 262 LEU A C 1
ATOM 2018 O O . LEU A 1 262 ? -17.404 6.000 34.252 1.00 89.25 262 LEU A O 1
ATOM 2022 N N . GLY A 1 263 ? -16.883 7.997 33.365 1.00 85.62 263 GLY A N 1
ATOM 2023 C CA . GLY A 1 263 ? -17.272 8.785 34.535 1.00 85.62 263 GLY A CA 1
ATOM 2024 C C . GLY A 1 263 ? -18.784 8.907 34.747 1.00 85.62 263 GLY A C 1
ATOM 2025 O O . GLY A 1 263 ? -19.206 9.185 35.869 1.00 85.62 263 GLY A O 1
ATOM 2026 N N . ARG A 1 264 ? -19.600 8.698 33.703 1.00 83.56 264 ARG A N 1
ATOM 2027 C CA . ARG A 1 264 ? -21.064 8.856 33.762 1.00 83.56 264 ARG A CA 1
ATOM 2028 C C . ARG A 1 264 ? -21.804 7.631 34.304 1.00 83.56 264 ARG A C 1
ATOM 2030 O O . ARG A 1 264 ? -22.922 7.821 34.758 1.00 83.56 264 ARG A O 1
ATOM 2037 N N . ARG A 1 265 ? -21.169 6.447 34.350 1.00 55.06 265 ARG A N 1
ATOM 2038 C CA . ARG A 1 265 ? -21.777 5.167 34.782 1.00 55.06 265 ARG A CA 1
ATOM 2039 C C . ARG A 1 265 ? -23.211 4.995 34.255 1.00 55.06 265 ARG A C 1
ATOM 2041 O O . ARG A 1 265 ? -24.161 5.099 35.027 1.00 55.06 265 ARG A O 1
ATOM 2048 N N . ASP A 1 266 ? -23.311 4.672 32.971 1.00 46.25 266 ASP A N 1
ATOM 2049 C CA . ASP A 1 266 ? -24.408 3.850 32.450 1.00 46.25 266 ASP A CA 1
ATOM 2050 C C . ASP A 1 266 ? -23.884 2.422 32.243 1.00 46.25 266 ASP A C 1
ATOM 2052 O O . ASP A 1 266 ? -22.745 2.291 31.729 1.00 46.25 266 ASP A O 1
#

Radius of gyration: 26.63 Å; Cα contacts (8 Å, |Δi|>4): 222; chains: 1; bounding box: 55×32×87 Å

Mean predicted aligned error: 10.82 Å

Foldseek 3Di:
DVVVLVVVLCVVCVVVVVVCNLVVVLCVVVVDDDDPVCVVVSVVSSVVVSVVVSCVVCVVCVVVVVVVVCVVPVDPPPDLVLAQPQQDLVCLVVLVVSVLSLLVLLLSLLVLLLLLQVLLLCLQQVVDPVSLVSLVVSLVSLVNSLVRSLVSLVSSCPDDDDPVSVVCSVVSNVSSVVSSVSSVVSNVSSVVSVVCSVVVHHDDPVLSVLSVVLSVLVVLLSVLVSCCSNVVDPVSVVVNVVSVVVSVVSVVVSVVVVVVVVVVDD

Secondary structure (DSSP, 8-state):
-HHHHHHHHHHHHHHHHHTTHHHHHHHHH--S--STTTHHHHHHHHHHHHHHHHHHHHGGGHHHHHHHHHHHS---TT----S-----GGGGGSHHHHHHHHHHHHHHHHHHHHHHHHHHHHHHHH--HHHHHHHHHHHHHHHHHHHHHHHHHHHHHTS---HHHHHHHHHHHHHHHHHHHHHHHHHHHHHHHHHHHHHT----HHHHHHHHHHHHHHHHHHHHHHHHHHH--HHHHHHHHHHHHHHHHHHHHHHHHHHHHHHH--

pLDDT: mean 87.9, std 11.62, range [38.94, 98.25]

InterPro domains:
  IPR026022 PhoU domain [PF01895] (106-192)
  IPR028366 PhoU [PTHR42930] (101-250)
  IPR038078 PhoU-like domain superfamily [G3DSA:1.20.58.220] (98-266)

Sequence (266 aa):
AHTLFNVAGVAIVLPLLYAGWFDRLVRMVTPLALNGETIAIHIAVAHSTFNVACAAIILPLVGVLEKIVVRLTPVRAGEVEMRPVALERHLLLTPPLAMDQASGEIVRMAGAAREALNDAIAAVRDDDRHSIARVLETEDAVDDFQTEITRYLVELSQRDLSPEMAGKLPVLLHTVNDLERVADHAVNISEIATRKIDQRESFSPEAAGEIAAMRDELAKMFDDVLAAIADQDTAAAQRALTHESQLNRMQMDFRRSHVERLGRRD

Nearest PDB structures (foldseek):
  8qag-assembly1_A  TM=2.722E-01  e=5.358E+00  synthetic construct